Protein AF-A0A7S3FG26-F1 (afdb_monomer_lite)

InterPro domains:
  IPR001752 Kinesin motor domain [PS50067] (169-275)
  IPR001752 Kinesin motor domain [SM00129] (167-275)
  IPR027417 P-loop containing nucleoside triphosphate hydrolase [SSF52540] (127-273)
  IPR027640 Kinesin-like protein [PTHR47972] (28-274)
  IPR031852 Spindle pole body-associated protein Vik1/Cik1, microtubule binding domain [PF16796] (150-269)
  IPR036961 Kinesin motor domain superfamily [G3DSA:3.40.850.10] (111-275)

Radius of gyration: 84.2 Å; chains: 1; bounding box: 138×33×234 Å

Structure (mmCIF, N/CA/C/O backbone):
data_AF-A0A7S3FG26-F1
#
_entry.id   AF-A0A7S3FG26-F1
#
loop_
_atom_site.group_PDB
_atom_site.id
_atom_site.type_symbol
_atom_site.label_atom_id
_atom_site.label_alt_id
_atom_site.label_comp_id
_atom_site.label_asym_id
_atom_site.label_entity_id
_atom_site.label_seq_id
_atom_site.pdbx_PDB_ins_code
_atom_site.Cartn_x
_atom_site.Cartn_y
_atom_site.Cartn_z
_atom_site.occupancy
_atom_site.B_iso_or_equiv
_atom_site.auth_seq_id
_atom_site.auth_comp_id
_atom_site.auth_asym_id
_atom_site.auth_atom_id
_atom_site.pdbx_PDB_model_num
ATOM 1 N N . GLY A 1 1 ? -43.335 0.851 161.437 1.00 48.69 1 GLY A N 1
ATOM 2 C CA . GLY A 1 1 ? -44.039 0.620 162.716 1.00 48.69 1 GLY A CA 1
ATOM 3 C C . GLY A 1 1 ? -44.959 1.797 162.997 1.00 48.69 1 GLY A C 1
ATOM 4 O O . GLY A 1 1 ? -44.719 2.826 162.374 1.00 48.69 1 GLY A O 1
ATOM 5 N N . PRO A 1 2 ? -45.954 1.689 163.897 1.00 59.72 2 PRO A N 1
ATOM 6 C CA . PRO A 1 2 ? -45.954 0.752 165.027 1.00 59.72 2 PRO A CA 1
ATOM 7 C C . PRO A 1 2 ? -47.282 -0.000 165.301 1.00 59.72 2 PRO A C 1
ATOM 9 O O . PRO A 1 2 ? -48.316 0.324 164.731 1.00 59.72 2 PRO A O 1
ATOM 12 N N . SER A 1 3 ? -47.159 -0.993 166.203 1.00 40.22 3 SER A N 1
ATOM 13 C CA . SER A 1 3 ? -48.093 -1.455 167.265 1.00 40.22 3 SER A CA 1
ATOM 14 C C . SER A 1 3 ? -49.555 -1.758 166.897 1.00 40.22 3 SER A C 1
ATOM 16 O O . SER A 1 3 ? -50.254 -0.891 166.402 1.00 40.22 3 SER A O 1
ATOM 18 N N . GLY A 1 4 ? -50.125 -2.938 167.158 1.00 39.59 4 GLY A N 1
ATOM 19 C CA . GLY A 1 4 ? -49.988 -3.790 168.349 1.00 39.59 4 GLY A CA 1
ATOM 20 C C . GLY A 1 4 ? -51.202 -3.579 169.267 1.00 39.59 4 GLY A C 1
ATOM 21 O O . GLY A 1 4 ? -51.490 -2.434 169.598 1.00 39.59 4 GLY A O 1
ATOM 22 N N . GLY A 1 5 ? -51.899 -4.647 169.678 1.00 38.62 5 GLY A N 1
ATOM 23 C CA . GLY A 1 5 ? -52.912 -4.554 170.740 1.00 38.62 5 GLY A CA 1
ATOM 24 C C . GLY A 1 5 ? -54.011 -5.620 170.719 1.00 38.62 5 GLY A C 1
ATOM 25 O O . GLY A 1 5 ? -54.865 -5.621 169.843 1.00 38.62 5 GLY A O 1
ATOM 26 N N . GLU A 1 6 ? -53.949 -6.494 171.719 1.00 40.28 6 GLU A N 1
ATOM 27 C CA . GLU A 1 6 ? -54.855 -7.568 172.143 1.00 40.28 6 GLU A CA 1
ATOM 28 C C . GLU A 1 6 ? -56.302 -7.130 172.462 1.00 40.28 6 GLU A C 1
ATOM 30 O O . GLU A 1 6 ? -56.571 -5.953 172.687 1.00 40.28 6 GLU A O 1
ATOM 35 N N . GLY A 1 7 ? -57.220 -8.097 172.619 1.00 36.88 7 GLY A N 1
ATOM 36 C CA . GLY A 1 7 ? -58.457 -7.858 173.377 1.00 36.88 7 GLY A CA 1
ATOM 37 C C . GLY A 1 7 ? -59.544 -8.924 173.234 1.00 36.88 7 GLY A C 1
ATOM 38 O O . GLY A 1 7 ? -60.138 -9.075 172.176 1.00 36.88 7 GLY A O 1
ATOM 39 N N . GLN A 1 8 ? -59.801 -9.645 174.325 1.00 37.28 8 GLN A N 1
ATOM 40 C CA . GLN A 1 8 ? -60.775 -10.726 174.510 1.00 37.28 8 GLN A CA 1
ATOM 41 C C . GLN A 1 8 ? -62.235 -10.259 174.651 1.00 37.28 8 GLN A C 1
ATOM 43 O O . GLN A 1 8 ? -62.496 -9.215 175.233 1.00 37.28 8 GLN A O 1
ATOM 48 N N . GLY A 1 9 ? -63.156 -11.174 174.318 1.00 31.62 9 GLY A N 1
ATOM 49 C CA . GLY A 1 9 ? -64.218 -11.609 175.235 1.00 31.62 9 GLY A CA 1
ATOM 50 C C . GLY A 1 9 ? -65.544 -10.838 175.250 1.00 31.62 9 GLY A C 1
ATOM 51 O O . GLY A 1 9 ? -65.585 -9.617 175.291 1.00 31.62 9 GLY A O 1
ATOM 52 N N . GLY A 1 10 ? -66.637 -11.601 175.360 1.00 30.98 10 GLY A N 1
ATOM 53 C CA . GLY A 1 10 ? -67.900 -11.129 175.938 1.00 30.98 10 GLY A CA 1
ATOM 54 C C . GLY A 1 10 ? -69.114 -11.344 175.046 1.00 30.98 10 GLY A C 1
ATOM 55 O O . GLY A 1 10 ? -69.247 -10.710 174.009 1.00 30.98 10 GLY A O 1
ATOM 56 N N . GLY A 1 11 ? -69.993 -12.255 175.465 1.00 34.56 11 GLY A N 1
ATOM 57 C CA . GLY A 1 11 ? -71.228 -12.601 174.774 1.00 34.56 11 GLY A CA 1
ATOM 58 C C . GLY A 1 11 ? -72.366 -11.601 174.986 1.00 34.56 11 GLY A C 1
ATOM 59 O O . GLY A 1 11 ? -72.265 -10.647 175.750 1.00 34.56 11 GLY A O 1
ATOM 60 N N . GLY A 1 12 ? -73.484 -11.881 174.330 1.00 33.09 12 GLY A N 1
ATOM 61 C CA . GLY A 1 12 ? -74.728 -11.140 174.481 1.00 33.09 12 GLY A CA 1
ATOM 62 C C . GLY A 1 12 ? -75.688 -11.562 173.385 1.00 33.09 12 GLY A C 1
ATOM 63 O O . GLY A 1 12 ? -75.528 -11.156 172.240 1.00 33.09 12 GLY A O 1
ATOM 64 N N . GLY A 1 13 ? -76.626 -12.446 173.720 1.00 38.44 13 GLY A N 1
ATOM 65 C CA . GLY A 1 13 ? -77.666 -12.885 172.800 1.00 38.44 13 GLY A CA 1
ATOM 66 C C . GLY A 1 13 ? -78.541 -11.719 172.345 1.00 38.44 13 GLY A C 1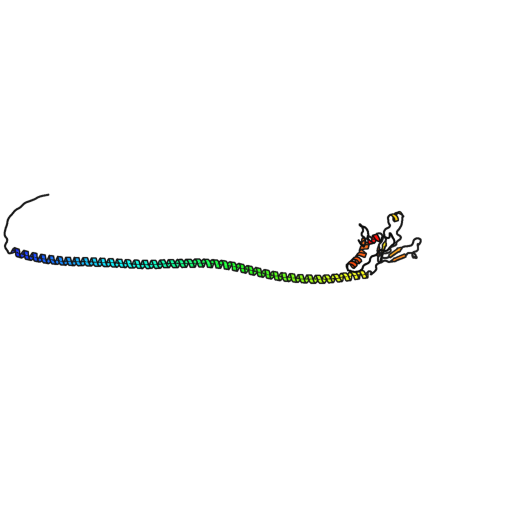
ATOM 67 O O . GLY A 1 13 ? -78.964 -10.903 173.159 1.00 38.44 13 GLY A O 1
ATOM 68 N N . ALA A 1 14 ? -78.835 -11.692 171.049 1.00 40.19 14 ALA A N 1
ATOM 69 C CA . ALA A 1 14 ? -79.923 -10.927 170.465 1.00 40.19 14 ALA A CA 1
ATOM 70 C C . ALA A 1 14 ? -80.875 -11.902 169.763 1.00 40.19 14 ALA A C 1
ATOM 72 O O . ALA A 1 14 ? -80.477 -12.932 169.213 1.00 40.19 14 ALA A O 1
ATOM 73 N N . SER A 1 15 ? -82.153 -11.600 169.924 1.00 44.34 15 SER A N 1
ATOM 74 C CA . SER A 1 15 ? -83.324 -12.438 169.733 1.00 44.34 15 SER A CA 1
ATOM 75 C C . SER A 1 15 ? -83.622 -12.807 168.277 1.00 44.34 15 SER A C 1
ATOM 77 O O . SER A 1 15 ? -83.236 -12.134 167.327 1.00 44.34 15 SER A O 1
ATOM 79 N N . SER A 1 16 ? -84.399 -13.882 168.145 1.00 49.47 16 SER A N 1
ATOM 80 C CA . SER A 1 16 ? -84.875 -14.601 166.953 1.00 49.47 16 SER A CA 1
ATOM 81 C C . SER A 1 16 ? -85.550 -13.789 165.818 1.00 49.47 16 SER A C 1
ATOM 83 O O . SER A 1 16 ? -86.048 -14.408 164.882 1.00 49.47 16 SER A O 1
ATOM 85 N N . GLU A 1 17 ? -85.564 -12.454 165.843 1.00 53.22 17 GLU A N 1
ATOM 86 C CA . GLU A 1 17 ? -86.229 -11.609 164.828 1.00 53.22 17 GLU A CA 1
ATOM 87 C C . GLU A 1 17 ? -85.254 -10.863 163.889 1.00 53.22 17 GLU A C 1
ATOM 89 O O . GLU A 1 17 ? -85.630 -10.518 162.770 1.00 53.22 17 GLU A O 1
ATOM 94 N N . GLU A 1 18 ? -83.971 -10.703 164.241 1.00 51.72 18 GLU A N 1
ATOM 95 C CA . GLU A 1 18 ? -82.982 -10.028 163.369 1.00 51.72 18 GLU A CA 1
ATOM 96 C C . GLU A 1 18 ? -82.343 -10.968 162.319 1.00 51.72 18 GLU A C 1
ATOM 98 O O . GLU A 1 18 ? -81.853 -10.528 161.275 1.00 51.72 18 GLU A O 1
ATOM 103 N N . LEU A 1 19 ? -82.423 -12.289 162.524 1.00 53.22 19 LEU A N 1
ATOM 104 C CA . LEU A 1 19 ? -81.898 -13.304 161.594 1.00 53.22 19 LEU A CA 1
ATOM 105 C C . LEU A 1 19 ? -82.785 -13.525 160.351 1.00 53.22 19 LEU A C 1
ATOM 107 O O . LEU A 1 19 ? -82.319 -14.089 159.354 1.00 53.22 19 LEU A O 1
ATOM 111 N N . GLU A 1 20 ? -84.041 -13.068 160.367 1.00 55.34 20 GLU A N 1
ATOM 112 C CA . GLU A 1 20 ? -84.956 -13.192 159.223 1.00 55.34 20 GLU A CA 1
ATOM 113 C C . GLU A 1 20 ? -84.803 -12.029 158.219 1.00 55.34 20 GLU A C 1
ATOM 115 O O . GLU A 1 20 ? -84.887 -12.239 157.004 1.00 55.34 20 GLU A O 1
ATOM 120 N N . GLY A 1 21 ? -84.453 -10.827 158.698 1.00 56.09 21 GLY A N 1
ATOM 121 C CA . GLY A 1 21 ? -84.146 -9.659 157.859 1.00 56.09 21 GLY A CA 1
ATOM 122 C C . GLY A 1 21 ? -82.872 -9.835 157.026 1.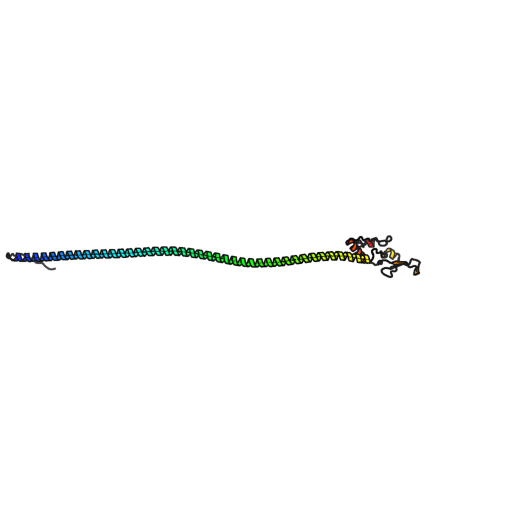00 56.09 21 GLY A C 1
ATOM 123 O O . GLY A 1 21 ? -82.893 -9.651 155.805 1.00 56.09 21 GLY A O 1
ATOM 124 N N . ALA A 1 22 ? -81.793 -10.323 157.649 1.00 57.38 22 ALA A N 1
ATOM 125 C CA . ALA A 1 22 ? -80.514 -10.576 156.975 1.00 57.38 22 ALA A CA 1
ATOM 126 C C . ALA A 1 22 ? -80.615 -11.656 155.875 1.00 57.38 22 ALA A C 1
ATOM 128 O O . ALA A 1 22 ? -79.948 -11.575 154.840 1.00 57.38 22 ALA A O 1
ATOM 129 N N . ARG A 1 23 ? -81.505 -12.649 156.037 1.00 60.12 23 ARG A N 1
ATOM 130 C CA . ARG A 1 23 ? -81.772 -13.662 154.998 1.00 60.12 23 ARG A CA 1
ATOM 131 C C . ARG A 1 23 ? -82.484 -13.086 153.772 1.00 60.12 23 ARG A C 1
ATOM 133 O O . ARG A 1 23 ? -82.259 -13.571 152.662 1.00 60.12 23 ARG A O 1
ATOM 140 N N . LYS A 1 24 ? -83.327 -12.062 153.941 1.00 60.53 24 LYS A N 1
ATOM 141 C CA . LYS A 1 24 ? -84.052 -11.414 152.835 1.00 60.53 24 LYS A CA 1
ATOM 142 C C . LYS A 1 24 ? -83.143 -10.496 152.012 1.00 60.53 24 LYS A C 1
ATOM 144 O O . LYS A 1 24 ? -83.225 -10.528 150.784 1.00 60.53 24 LYS A O 1
ATOM 149 N N . GLU A 1 25 ? -82.239 -9.758 152.656 1.00 62.97 25 GLU A N 1
ATOM 150 C CA . GLU A 1 25 ? -81.236 -8.935 151.960 1.00 62.97 25 GLU A CA 1
ATOM 151 C C . GLU A 1 25 ? -80.195 -9.776 151.216 1.00 62.97 25 GLU A C 1
ATOM 153 O O . GLU A 1 25 ? -79.927 -9.512 150.041 1.00 62.97 25 GLU A O 1
ATOM 158 N N . ALA A 1 26 ? -79.693 -10.858 151.823 1.00 61.38 26 ALA A N 1
ATOM 159 C CA . ALA A 1 26 ? -78.765 -11.769 151.152 1.00 61.38 26 ALA A CA 1
ATOM 160 C C . ALA A 1 26 ? -79.374 -12.383 149.878 1.00 61.38 26 ALA A C 1
ATOM 162 O O . ALA A 1 26 ? -78.699 -12.502 148.856 1.00 61.38 26 ALA A O 1
ATOM 163 N N . ARG A 1 27 ? -80.675 -12.710 149.891 1.00 63.81 27 ARG A N 1
ATOM 164 C CA . ARG A 1 27 ? -81.375 -13.270 148.723 1.00 63.81 27 ARG A CA 1
ATOM 165 C C . ARG A 1 27 ? -81.560 -12.247 147.595 1.00 63.81 27 ARG A C 1
ATOM 167 O O . ARG A 1 27 ? -81.533 -12.628 146.426 1.00 63.81 27 ARG A O 1
ATOM 174 N N . LYS A 1 28 ? -81.717 -10.960 147.928 1.00 68.44 28 LYS A N 1
ATOM 175 C CA . LYS A 1 28 ? -81.835 -9.869 146.947 1.00 68.44 28 LYS A CA 1
ATOM 176 C C . LYS A 1 28 ? -80.483 -9.548 146.298 1.00 68.44 28 LYS A C 1
ATOM 178 O O . LYS A 1 28 ? -80.400 -9.512 145.074 1.00 68.44 28 LYS A O 1
ATOM 183 N N . ALA A 1 29 ? -79.417 -9.457 147.094 1.00 66.69 29 ALA A N 1
ATOM 184 C CA . ALA A 1 29 ? -78.052 -9.276 146.594 1.00 66.69 29 ALA A CA 1
ATOM 185 C C . ALA A 1 29 ? -77.590 -10.460 145.724 1.00 66.69 29 ALA A C 1
ATOM 187 O O . ALA A 1 29 ? -76.934 -10.273 144.701 1.00 66.69 29 ALA A O 1
ATOM 188 N N . GLN A 1 30 ? -77.986 -11.690 146.074 1.00 66.75 30 GLN A N 1
ATOM 189 C CA . GLN A 1 30 ? -77.667 -12.881 145.284 1.00 66.75 30 GLN A CA 1
ATOM 190 C C . GLN A 1 30 ? -78.407 -12.908 143.933 1.00 66.75 30 GLN A C 1
ATOM 192 O O . GLN A 1 30 ? -77.856 -13.389 142.942 1.00 66.75 30 GLN A O 1
ATOM 197 N N . ALA A 1 31 ? -79.625 -12.358 143.863 1.00 69.00 31 ALA A N 1
ATOM 198 C CA . ALA A 1 31 ? -80.367 -12.211 142.611 1.00 69.00 31 ALA A CA 1
ATOM 199 C C . ALA A 1 31 ? -79.774 -11.113 141.707 1.00 69.00 31 ALA A C 1
ATOM 201 O O . ALA A 1 31 ? -79.636 -11.324 140.502 1.00 69.00 31 ALA A O 1
ATOM 202 N N . GLU A 1 32 ? -79.364 -9.978 142.278 1.00 72.00 32 GLU A N 1
ATOM 203 C CA . GLU A 1 32 ? -78.707 -8.889 141.539 1.00 72.00 32 GLU A CA 1
ATOM 204 C C . GLU A 1 32 ? -77.316 -9.295 141.032 1.00 72.00 32 GLU A C 1
ATOM 206 O O . GLU A 1 32 ? -76.999 -9.065 139.867 1.00 72.00 32 GLU A O 1
ATOM 211 N N . ALA A 1 33 ? -76.525 -10.005 141.842 1.00 70.31 33 ALA A N 1
ATOM 212 C CA . ALA A 1 33 ? -75.237 -10.553 141.418 1.00 70.31 33 ALA A CA 1
ATOM 213 C C . ALA A 1 33 ? -75.387 -11.602 140.304 1.00 70.31 33 ALA A C 1
ATOM 215 O O . ALA A 1 33 ? -74.570 -11.650 139.386 1.00 70.31 33 ALA A O 1
ATOM 216 N N . LYS A 1 34 ? -76.445 -12.427 140.343 1.00 73.81 34 LYS A N 1
ATOM 217 C CA . LYS A 1 34 ? -76.734 -13.388 139.269 1.00 73.81 34 LYS A CA 1
ATOM 218 C C . LYS A 1 34 ? -77.102 -12.673 137.966 1.00 73.81 34 LYS A C 1
ATOM 220 O O . LYS A 1 34 ? -76.571 -13.030 136.919 1.00 73.81 34 LYS A O 1
ATOM 225 N N . LYS A 1 35 ? -77.931 -11.628 138.039 1.00 75.50 35 LYS A N 1
ATOM 226 C CA . LYS A 1 35 ? -78.323 -10.820 136.878 1.00 75.50 35 LYS A CA 1
ATOM 227 C C . LYS A 1 35 ? -77.134 -10.069 136.266 1.00 75.50 35 LYS A C 1
ATOM 229 O O . LYS A 1 35 ? -76.942 -10.124 135.058 1.00 75.50 35 LYS A O 1
ATOM 234 N N . ALA A 1 36 ? -76.287 -9.452 137.092 1.00 75.25 36 ALA A N 1
ATOM 235 C CA . ALA A 1 36 ? -75.066 -8.788 136.633 1.00 75.25 36 ALA A CA 1
ATOM 236 C C . ALA A 1 36 ? -74.072 -9.776 135.997 1.00 75.25 36 ALA A C 1
ATOM 238 O O . ALA A 1 36 ? -73.404 -9.447 135.019 1.00 75.25 36 ALA A O 1
ATOM 239 N N . ARG A 1 37 ? -73.994 -11.009 136.516 1.00 75.50 37 ARG A N 1
ATOM 240 C CA . ARG A 1 37 ? -73.150 -12.068 135.949 1.00 75.50 37 ARG A CA 1
ATOM 241 C C . ARG A 1 37 ? -73.672 -12.558 134.597 1.00 75.50 37 ARG A C 1
ATOM 243 O O . ARG A 1 37 ? -72.870 -12.751 133.691 1.00 75.50 37 ARG A O 1
ATOM 250 N N . GLU A 1 38 ? -74.987 -12.701 134.441 1.00 76.94 38 GLU A N 1
ATOM 251 C CA . GLU A 1 38 ? -75.625 -13.040 133.160 1.00 76.94 38 GLU A CA 1
ATOM 252 C C . GLU A 1 38 ? -75.474 -11.906 132.126 1.00 76.94 38 GLU A C 1
ATOM 254 O O . GLU A 1 38 ? -75.176 -12.170 130.961 1.00 76.94 38 GLU A O 1
ATOM 259 N N . GLU A 1 39 ? -75.592 -10.639 132.539 1.00 77.62 39 GLU A N 1
ATOM 260 C CA . GLU A 1 39 ? -75.356 -9.475 131.671 1.00 77.62 39 GLU A CA 1
ATOM 261 C C . GLU A 1 39 ? -73.881 -9.347 131.253 1.00 77.62 39 GLU A C 1
ATOM 263 O O . GLU A 1 39 ? -73.598 -9.100 130.078 1.00 77.62 39 GLU A O 1
ATOM 268 N N . ALA A 1 40 ? -72.936 -9.584 132.167 1.00 76.50 40 ALA A N 1
ATOM 269 C CA . ALA A 1 40 ? -71.506 -9.609 131.861 1.00 76.50 40 ALA A CA 1
ATOM 270 C C . ALA A 1 40 ? -71.133 -10.778 130.933 1.00 76.50 40 ALA A C 1
ATOM 272 O O . ALA A 1 40 ? -70.335 -10.605 130.013 1.00 76.50 40 ALA A O 1
ATOM 273 N N . GLU A 1 41 ? -71.741 -11.954 131.115 1.00 78.38 41 GLU A N 1
ATOM 274 C CA . GLU A 1 41 ? -71.549 -13.100 130.222 1.00 78.38 41 GLU A CA 1
ATOM 275 C C . GLU A 1 41 ? -72.120 -12.825 128.821 1.00 78.38 41 GLU A C 1
ATOM 277 O O . GLU A 1 41 ? -71.495 -13.158 127.809 1.00 78.38 41 GLU A O 1
ATOM 282 N N . LEU A 1 42 ? -73.276 -12.158 128.737 1.00 78.50 42 LEU A N 1
ATOM 283 C CA . LEU A 1 42 ? -73.869 -11.737 127.469 1.00 78.50 42 LEU A CA 1
ATOM 284 C C . LEU A 1 42 ? -73.015 -10.665 126.770 1.00 78.50 42 LEU A C 1
ATOM 286 O O . LEU A 1 42 ? -72.845 -10.719 125.550 1.00 78.50 42 LEU A O 1
ATOM 290 N N . ALA A 1 43 ? -72.457 -9.714 127.522 1.00 79.44 43 ALA A N 1
ATOM 291 C CA . ALA A 1 43 ? -71.553 -8.690 127.003 1.00 79.44 43 ALA A CA 1
ATOM 292 C C . ALA A 1 43 ? -70.228 -9.294 126.510 1.00 79.44 43 ALA A C 1
ATOM 294 O O . ALA A 1 43 ? -69.791 -8.970 125.408 1.00 79.44 43 ALA A O 1
ATOM 295 N N . ALA A 1 44 ? -69.644 -10.237 127.255 1.00 79.69 44 ALA A N 1
ATOM 296 C CA . ALA A 1 44 ? -68.443 -10.964 126.847 1.00 79.69 44 ALA A CA 1
ATOM 297 C C . ALA A 1 44 ? -68.683 -11.803 125.580 1.00 79.69 44 ALA A C 1
ATOM 299 O O . ALA A 1 44 ? -67.880 -11.763 124.650 1.00 79.69 44 ALA A O 1
ATOM 300 N N . LYS A 1 45 ? -69.830 -12.494 125.481 1.00 80.38 45 LYS A N 1
ATOM 301 C CA . LYS A 1 45 ? -70.235 -13.217 124.262 1.00 80.38 45 LYS A CA 1
ATOM 302 C C . LYS A 1 45 ? -70.429 -12.279 123.065 1.00 80.38 45 LYS A C 1
ATOM 304 O O . LYS A 1 45 ? -70.054 -12.637 121.950 1.00 80.38 45 LYS A O 1
ATOM 309 N N . LYS A 1 46 ? -70.988 -11.080 123.270 1.00 80.81 46 LYS A N 1
ATOM 310 C CA . LYS A 1 46 ? -71.129 -10.062 122.212 1.00 80.81 46 LYS A CA 1
ATOM 311 C C . LYS A 1 46 ? -69.779 -9.487 121.773 1.00 80.81 46 LYS A C 1
ATOM 313 O O . LYS A 1 46 ? -69.565 -9.364 120.573 1.00 80.81 46 LYS A O 1
ATOM 318 N N . ALA A 1 47 ? -68.876 -9.191 122.707 1.00 79.81 47 ALA A N 1
ATOM 319 C CA . ALA A 1 47 ? -67.532 -8.691 122.412 1.00 79.81 47 ALA A CA 1
ATOM 320 C C . ALA A 1 47 ? -66.690 -9.732 121.657 1.00 79.81 47 ALA A C 1
ATOM 322 O O . ALA A 1 47 ? -66.135 -9.418 120.610 1.00 79.81 47 ALA A O 1
ATOM 323 N N . ALA A 1 48 ? -66.699 -10.993 122.104 1.00 80.69 48 ALA A N 1
ATOM 324 C CA . ALA A 1 48 ? -66.014 -12.087 121.416 1.00 80.69 48 ALA A CA 1
ATOM 325 C C . ALA A 1 48 ? -66.568 -12.324 120.000 1.00 80.69 48 ALA A C 1
ATOM 327 O O . ALA A 1 48 ? -65.812 -12.573 119.064 1.00 80.69 48 ALA A O 1
ATOM 328 N N . ARG A 1 49 ? -67.891 -12.203 119.811 1.00 80.56 49 ARG A N 1
ATOM 329 C CA . ARG A 1 49 ? -68.520 -12.302 118.485 1.00 80.56 49 ARG A CA 1
ATOM 330 C C . ARG A 1 49 ? -68.163 -11.116 117.582 1.00 80.56 49 ARG A C 1
ATOM 332 O O . ARG A 1 49 ? -68.008 -11.313 116.383 1.00 80.56 49 ARG A O 1
ATOM 339 N N . ALA A 1 50 ? -68.024 -9.913 118.141 1.00 79.94 50 ALA A N 1
ATOM 340 C CA . ALA A 1 50 ? -67.602 -8.724 117.404 1.00 79.94 50 ALA A CA 1
ATOM 341 C C . ALA A 1 50 ? -66.119 -8.790 116.996 1.00 79.94 50 ALA A C 1
ATOM 343 O O . ALA A 1 50 ? -65.806 -8.484 115.852 1.00 79.94 50 ALA A O 1
ATOM 344 N N . GLU A 1 51 ? -65.223 -9.253 117.874 1.00 79.50 51 GLU A N 1
ATOM 345 C CA . GLU A 1 51 ? -63.813 -9.499 117.528 1.00 79.50 51 GLU A CA 1
ATOM 346 C C . GLU A 1 51 ? -63.656 -10.615 116.493 1.00 79.50 51 GLU A C 1
ATOM 348 O O . GLU A 1 51 ? -62.859 -10.479 115.568 1.00 79.50 51 GLU A O 1
ATOM 353 N N . ALA A 1 52 ? -64.424 -11.703 116.612 1.00 81.69 52 ALA A N 1
ATOM 354 C CA . ALA A 1 52 ? -64.425 -12.770 115.615 1.00 81.69 52 ALA A CA 1
ATOM 355 C C . ALA A 1 52 ? -64.892 -12.251 114.245 1.00 81.69 52 ALA A C 1
ATOM 357 O O . ALA A 1 52 ? -64.219 -12.493 113.249 1.00 81.69 52 ALA A O 1
ATOM 358 N N . ALA A 1 53 ? -65.976 -11.467 114.204 1.00 83.00 53 ALA A N 1
ATOM 359 C CA . ALA A 1 53 ? -66.468 -10.851 112.972 1.00 83.00 53 ALA A CA 1
ATOM 360 C C . ALA A 1 53 ? -65.487 -9.816 112.389 1.00 83.00 53 ALA A C 1
ATOM 362 O O . ALA A 1 53 ? -65.336 -9.732 111.173 1.00 83.00 53 ALA A O 1
ATOM 363 N N . ALA A 1 54 ? -64.792 -9.048 113.235 1.00 82.06 54 ALA A N 1
ATOM 364 C CA . ALA A 1 54 ? -63.769 -8.099 112.799 1.00 82.06 54 ALA A CA 1
ATOM 365 C C . ALA A 1 54 ? -62.544 -8.813 112.206 1.00 82.06 54 ALA A C 1
ATOM 367 O O . ALA A 1 54 ? -62.093 -8.437 111.128 1.00 82.06 54 ALA A O 1
ATOM 368 N N . ARG A 1 55 ? -62.059 -9.887 112.848 1.00 82.50 55 ARG A N 1
ATOM 369 C CA . ARG A 1 55 ? -60.961 -10.718 112.323 1.00 82.50 55 ARG A CA 1
ATOM 370 C C . ARG A 1 55 ? -61.340 -11.423 111.027 1.00 82.50 55 ARG A C 1
ATOM 372 O O . ARG A 1 55 ? -60.529 -11.478 110.114 1.00 82.50 55 ARG A O 1
ATOM 379 N N . GLU A 1 56 ? -62.565 -11.930 110.929 1.00 82.94 56 GLU A N 1
ATOM 380 C CA . GLU A 1 56 ? -63.074 -12.564 109.710 1.00 82.94 56 GLU A CA 1
ATOM 381 C C . GLU A 1 56 ? -63.200 -11.542 108.567 1.00 82.94 56 GLU A C 1
ATOM 383 O O . GLU A 1 56 ? -62.807 -11.824 107.437 1.00 82.94 56 GLU A O 1
ATOM 388 N N . SER A 1 57 ? -63.639 -10.314 108.871 1.00 81.25 57 SER A N 1
ATOM 389 C CA . SER A 1 57 ? -63.670 -9.204 107.913 1.00 81.25 57 SER A CA 1
ATOM 390 C C . SER A 1 57 ? -62.270 -8.750 107.488 1.00 81.25 57 SER A C 1
ATOM 392 O O . SER A 1 57 ? -62.059 -8.527 106.301 1.00 81.25 57 SER A O 1
ATOM 394 N N . GLU A 1 58 ? -61.309 -8.609 108.407 1.00 81.56 58 GLU A N 1
ATOM 395 C CA . GLU A 1 58 ? -59.911 -8.277 108.082 1.00 81.56 58 GLU A CA 1
ATOM 396 C C . GLU A 1 58 ? -59.235 -9.382 107.268 1.00 81.56 58 GLU A C 1
ATOM 398 O O . GLU A 1 58 ? -58.509 -9.110 106.314 1.00 81.56 58 GLU A O 1
ATOM 403 N N . GLN A 1 59 ? -59.496 -10.645 107.601 1.00 84.94 59 GLN A N 1
ATOM 404 C CA . GLN A 1 59 ? -58.975 -11.781 106.854 1.00 84.94 59 GLN A CA 1
ATOM 405 C C . GLN A 1 59 ? -59.589 -11.848 105.447 1.00 84.94 59 GLN A C 1
ATOM 407 O O . GLN A 1 59 ? -58.881 -12.141 104.482 1.00 84.94 59 GLN A O 1
ATOM 412 N N . ALA A 1 60 ? -60.876 -11.515 105.301 1.00 83.12 60 ALA A N 1
ATOM 413 C CA . ALA A 1 60 ? -61.547 -11.426 104.008 1.00 83.12 60 ALA A CA 1
ATOM 414 C C . ALA A 1 60 ? -61.058 -10.235 103.163 1.00 83.12 60 ALA A C 1
ATOM 416 O O . ALA A 1 60 ? -60.859 -10.386 101.957 1.00 83.12 60 ALA A O 1
ATOM 417 N N . THR A 1 61 ? -60.821 -9.059 103.759 1.00 83.00 61 THR A N 1
ATOM 418 C CA . THR A 1 61 ? -60.258 -7.909 103.030 1.00 83.00 61 THR A CA 1
ATOM 419 C C . THR A 1 61 ? -58.800 -8.145 102.646 1.00 83.00 61 THR A C 1
ATOM 421 O O . THR A 1 61 ? -58.418 -7.816 101.524 1.00 83.00 61 THR A O 1
ATOM 424 N N . ALA A 1 62 ? -58.002 -8.777 103.510 1.00 84.19 62 ALA A N 1
ATOM 425 C CA . ALA A 1 62 ? -56.627 -9.162 103.207 1.00 84.19 62 ALA A CA 1
ATOM 426 C C . ALA A 1 62 ? -56.551 -10.226 102.099 1.00 84.19 62 ALA A C 1
ATOM 428 O O . ALA A 1 62 ? -55.717 -10.098 101.203 1.00 84.19 62 ALA A O 1
ATOM 429 N N . SER A 1 63 ? -57.434 -11.237 102.103 1.00 85.44 63 SER A N 1
ATOM 430 C CA . SER A 1 63 ? -57.459 -12.248 101.034 1.00 85.44 63 SER A CA 1
ATOM 431 C C . SER A 1 63 ? -57.920 -11.655 99.702 1.00 85.44 63 SER A C 1
ATOM 433 O O . SER A 1 63 ? -57.328 -11.949 98.666 1.00 85.44 63 SER A O 1
ATOM 435 N N . ARG A 1 64 ? -58.904 -10.746 99.724 1.00 86.19 64 ARG A N 1
ATOM 436 C CA . ARG A 1 64 ? -59.366 -10.031 98.530 1.00 86.19 64 ARG A CA 1
ATOM 437 C C . ARG A 1 64 ? -58.291 -9.102 97.965 1.00 86.19 64 ARG A C 1
ATOM 439 O O . ARG A 1 64 ? -58.063 -9.115 96.760 1.00 86.19 64 ARG A O 1
ATOM 446 N N . ALA A 1 65 ? -57.589 -8.356 98.818 1.00 84.31 65 ALA A N 1
ATOM 447 C CA . ALA A 1 65 ? -56.464 -7.518 98.407 1.00 84.31 65 ALA A CA 1
ATOM 448 C C . ALA A 1 65 ? -55.281 -8.352 97.878 1.00 84.31 65 ALA A C 1
ATOM 450 O O . ALA A 1 65 ? -54.615 -7.936 96.932 1.00 84.31 65 ALA A O 1
ATOM 451 N N . GLY A 1 66 ? -55.032 -9.535 98.455 1.00 86.81 66 GLY A N 1
ATOM 452 C CA . GLY A 1 66 ? -54.072 -10.513 97.936 1.00 86.81 66 GLY A CA 1
ATOM 453 C C . GLY A 1 66 ? -54.458 -11.002 96.539 1.00 86.81 66 GLY A C 1
ATOM 454 O O . GLY A 1 66 ? -53.670 -10.874 95.608 1.00 86.81 66 GLY A O 1
ATOM 455 N N . ALA A 1 67 ? -55.709 -11.434 96.362 1.00 87.31 67 ALA A N 1
ATOM 456 C CA . ALA A 1 67 ? -56.230 -11.896 95.077 1.00 87.31 67 ALA A CA 1
ATOM 457 C C . ALA A 1 67 ? -56.216 -10.801 93.993 1.00 87.31 67 ALA A C 1
ATOM 459 O O . ALA A 1 67 ? -55.878 -11.077 92.844 1.00 87.31 67 ALA A O 1
ATOM 460 N N . GLU A 1 68 ? -56.542 -9.550 94.335 1.00 87.31 68 GLU A N 1
ATOM 461 C CA . GLU A 1 68 ? -56.474 -8.413 93.404 1.00 87.31 68 GLU A CA 1
ATOM 462 C C . GLU A 1 68 ? -55.027 -8.069 93.004 1.00 87.31 68 GLU A C 1
ATOM 464 O O . GLU A 1 68 ? -54.771 -7.735 91.840 1.00 87.31 68 GLU A O 1
ATOM 469 N N . ARG A 1 69 ? -54.064 -8.194 93.930 1.00 85.88 69 ARG A N 1
ATOM 470 C CA . ARG A 1 69 ? -52.629 -8.043 93.636 1.00 85.88 69 ARG A CA 1
ATOM 471 C C . ARG A 1 69 ? -52.115 -9.166 92.744 1.00 85.88 69 ARG A C 1
ATOM 473 O O . ARG A 1 69 ? -51.449 -8.869 91.757 1.00 85.88 69 ARG A O 1
ATOM 480 N N . ASP A 1 70 ? -52.468 -10.413 93.035 1.00 88.25 70 ASP A N 1
ATOM 481 C CA . ASP A 1 70 ? -52.065 -11.575 92.237 1.00 88.25 70 ASP A CA 1
ATOM 482 C C . ASP A 1 70 ? -52.663 -11.518 90.825 1.00 88.25 70 ASP A C 1
ATOM 484 O O . ASP A 1 70 ? -51.959 -11.746 89.839 1.00 88.25 70 ASP A O 1
ATOM 488 N N . ALA A 1 71 ? -53.932 -11.116 90.699 1.00 89.81 71 ALA A N 1
ATOM 489 C CA . ALA A 1 71 ? -54.584 -10.907 89.407 1.00 89.81 71 ALA A CA 1
ATOM 490 C C . ALA A 1 71 ? -53.940 -9.762 88.606 1.00 89.81 71 ALA A C 1
ATOM 492 O O . ALA A 1 71 ? -53.782 -9.865 87.387 1.00 89.81 71 ALA A O 1
ATOM 493 N N . SER A 1 72 ? -53.547 -8.672 89.271 1.00 88.81 72 SER A N 1
ATOM 494 C CA . SER A 1 72 ? -52.849 -7.553 88.624 1.00 88.81 72 SER A CA 1
ATOM 495 C C . SER A 1 72 ? -51.426 -7.935 88.208 1.00 88.81 72 SER A C 1
ATOM 497 O O . SER A 1 72 ? -51.007 -7.601 87.103 1.00 88.81 72 SER A O 1
ATOM 499 N N . ALA A 1 73 ? -50.710 -8.692 89.044 1.00 91.31 73 ALA A N 1
ATOM 500 C CA . ALA A 1 73 ? -49.383 -9.217 88.739 1.00 91.31 73 ALA A CA 1
ATOM 501 C C . ALA A 1 73 ? -49.413 -10.214 87.569 1.00 91.31 73 ALA A C 1
ATOM 503 O O . ALA A 1 73 ? -48.528 -10.182 86.717 1.00 91.31 73 ALA A O 1
ATOM 504 N N . ALA A 1 74 ? -50.445 -11.060 87.479 1.00 91.31 74 ALA A N 1
ATOM 505 C CA . ALA A 1 74 ? -50.639 -11.966 86.347 1.00 91.31 74 ALA A CA 1
ATOM 506 C C . ALA A 1 74 ? -50.863 -11.202 85.031 1.00 91.31 74 ALA A C 1
ATOM 508 O O . ALA A 1 74 ? -50.220 -11.511 84.031 1.00 91.31 74 ALA A O 1
ATOM 509 N N . LYS A 1 75 ? -51.702 -10.154 85.045 1.00 93.00 75 LYS A N 1
ATOM 510 C CA . LYS A 1 75 ? -51.906 -9.278 83.878 1.00 93.00 75 LYS A CA 1
ATOM 511 C C . LYS A 1 75 ? -50.637 -8.528 83.476 1.00 93.00 75 LYS A C 1
ATOM 513 O O . LYS A 1 75 ? -50.418 -8.324 82.288 1.00 93.00 75 LYS A O 1
ATOM 518 N N . LEU A 1 76 ? -49.818 -8.099 84.441 1.00 91.31 76 LEU A N 1
ATOM 519 C CA . LEU A 1 76 ? -48.536 -7.451 84.150 1.00 91.31 76 LEU A CA 1
ATOM 520 C C . LEU A 1 76 ? -47.590 -8.419 83.435 1.00 91.31 76 LEU A C 1
ATOM 522 O O . LEU A 1 76 ? -47.113 -8.093 82.358 1.00 91.31 76 LEU A O 1
ATOM 526 N N . ARG A 1 77 ? -47.438 -9.644 83.957 1.00 91.88 77 ARG A N 1
ATOM 527 C CA . ARG A 1 77 ? -46.615 -10.692 83.329 1.00 91.88 77 ARG A CA 1
ATOM 528 C C . ARG A 1 77 ? -47.064 -11.029 81.908 1.00 91.88 77 ARG A C 1
ATOM 530 O O . ARG A 1 77 ? -46.226 -11.223 81.039 1.00 91.88 77 ARG A O 1
ATOM 537 N N . GLU A 1 78 ? -48.374 -11.091 81.664 1.00 93.44 78 GLU A N 1
ATOM 538 C CA . GLU A 1 78 ? -48.915 -11.322 80.319 1.00 93.44 78 GLU A CA 1
ATOM 539 C C . GLU A 1 78 ? -48.561 -10.176 79.358 1.00 93.44 78 GLU A C 1
ATOM 541 O O . GLU A 1 78 ? -48.192 -10.416 78.209 1.00 93.44 78 GLU A O 1
ATOM 546 N N . ARG A 1 79 ? -48.640 -8.922 79.823 1.00 94.12 79 ARG A N 1
ATOM 547 C CA . ARG A 1 79 ? -48.244 -7.755 79.022 1.00 94.12 79 ARG A CA 1
ATOM 548 C C . ARG A 1 79 ? -46.740 -7.719 78.775 1.00 94.12 79 ARG A C 1
ATOM 550 O O . ARG A 1 79 ? -46.359 -7.442 77.645 1.00 94.12 79 ARG A O 1
ATOM 557 N N . ASP A 1 80 ? -45.924 -8.026 79.779 1.00 93.12 80 ASP A N 1
ATOM 558 C CA . ASP A 1 80 ? -44.464 -8.067 79.660 1.00 93.12 80 ASP A CA 1
ATOM 559 C C . ASP A 1 80 ? -44.033 -9.132 78.640 1.00 93.12 80 ASP A C 1
ATOM 561 O O . ASP A 1 80 ? -43.304 -8.819 77.703 1.00 93.12 80 ASP A O 1
ATOM 565 N N . ALA A 1 81 ? -44.600 -10.343 78.714 1.00 93.88 81 ALA A N 1
ATOM 566 C CA . ALA A 1 81 ? -44.354 -11.397 77.724 1.00 93.88 81 ALA A CA 1
ATOM 567 C C . ALA A 1 81 ? -44.769 -10.978 76.301 1.00 93.88 81 ALA A C 1
ATOM 569 O O . ALA A 1 81 ? -44.113 -11.314 75.315 1.00 93.88 81 ALA A O 1
ATOM 570 N N . LYS A 1 82 ? -45.860 -10.212 76.174 1.00 95.56 82 LYS A N 1
ATOM 571 C CA . LYS A 1 82 ? -46.319 -9.700 74.879 1.00 95.56 82 LYS A CA 1
ATOM 572 C C . LYS A 1 82 ? -45.424 -8.585 74.336 1.00 95.56 82 LYS A C 1
ATOM 574 O O . LYS A 1 82 ? -45.231 -8.511 73.126 1.00 95.56 82 LYS A O 1
ATOM 579 N N . ILE A 1 83 ? -44.880 -7.737 75.208 1.00 95.19 83 ILE A N 1
ATOM 580 C CA . ILE A 1 83 ? -43.889 -6.715 74.846 1.00 95.19 83 ILE A CA 1
ATOM 581 C C . ILE A 1 83 ? -42.607 -7.386 74.355 1.00 95.19 83 ILE A C 1
ATOM 583 O O . ILE A 1 83 ? -42.090 -6.978 73.323 1.00 95.19 83 ILE A O 1
ATOM 587 N N . GLU A 1 84 ? -42.133 -8.429 75.039 1.00 94.38 84 GLU A N 1
ATOM 588 C CA . GLU A 1 84 ? -40.947 -9.187 74.621 1.00 94.38 84 GLU A CA 1
ATOM 589 C C . GLU A 1 84 ? -41.139 -9.839 73.243 1.00 94.38 84 GLU A C 1
ATOM 591 O O . GLU A 1 84 ? -40.267 -9.713 72.385 1.00 94.38 84 GLU A O 1
ATOM 596 N N . SER A 1 85 ? -42.302 -10.452 72.988 1.00 95.81 85 SER A N 1
ATOM 597 C CA . SER A 1 85 ? -42.639 -11.016 71.669 1.00 95.81 85 SER A CA 1
ATOM 598 C C . SER A 1 85 ? -42.642 -9.949 70.572 1.00 95.81 85 SER A C 1
ATOM 600 O O . SER A 1 85 ? -41.993 -10.115 69.544 1.00 95.81 85 SER A O 1
ATOM 602 N N . LEU A 1 86 ? -43.338 -8.829 70.796 1.00 95.69 86 LEU A N 1
ATOM 603 C CA . LEU A 1 86 ? -43.417 -7.741 69.817 1.00 95.69 86 LEU A CA 1
ATOM 604 C C . LEU A 1 86 ? -42.062 -7.061 69.591 1.00 95.69 86 LEU A C 1
ATOM 606 O O . LEU A 1 86 ? -41.785 -6.612 68.484 1.00 95.69 86 LEU A O 1
ATOM 610 N N . ALA A 1 87 ? -41.216 -6.976 70.619 1.00 95.44 87 ALA A N 1
ATOM 611 C CA . ALA A 1 87 ? -39.865 -6.445 70.487 1.00 95.44 87 ALA A CA 1
ATOM 612 C C . ALA A 1 87 ? -38.984 -7.355 69.618 1.00 95.44 87 ALA A C 1
ATOM 614 O O . ALA A 1 87 ? -38.227 -6.846 68.793 1.00 95.44 87 ALA A O 1
ATOM 615 N N . ALA A 1 88 ? -39.110 -8.679 69.761 1.00 95.62 88 ALA A N 1
ATOM 616 C CA . ALA A 1 88 ? -38.406 -9.638 68.913 1.00 95.62 88 ALA A CA 1
ATOM 617 C C . ALA A 1 88 ? -38.877 -9.563 67.450 1.00 95.62 88 ALA A C 1
ATOM 619 O O . ALA A 1 88 ? -38.046 -9.465 66.551 1.00 95.62 88 ALA A O 1
ATOM 620 N N . GLU A 1 89 ? -40.194 -9.518 67.218 1.00 96.06 89 GLU A N 1
ATOM 621 C CA . GLU A 1 89 ? -40.773 -9.348 65.875 1.00 96.06 89 GLU A CA 1
ATOM 622 C C . GLU A 1 89 ? -40.335 -8.026 65.224 1.00 96.06 89 GLU A C 1
ATOM 624 O O . GLU A 1 89 ? -40.013 -7.984 64.036 1.00 96.06 89 GLU A O 1
ATOM 629 N N . LEU A 1 90 ? -40.284 -6.936 65.999 1.00 95.94 90 LEU A N 1
ATOM 630 C CA . LEU A 1 90 ? -39.813 -5.642 65.510 1.00 95.94 90 LEU A CA 1
ATOM 631 C C . LEU A 1 90 ? -38.328 -5.686 65.136 1.00 95.94 90 LEU A C 1
ATOM 633 O O . LEU A 1 90 ? -37.949 -5.100 64.125 1.00 95.94 90 LEU A O 1
ATOM 637 N N . GLN A 1 91 ? -37.496 -6.371 65.924 1.00 95.31 91 GLN A N 1
ATOM 638 C CA . GLN A 1 91 ? -36.075 -6.514 65.618 1.00 95.31 91 GLN A CA 1
ATOM 639 C C . GLN A 1 91 ? -35.858 -7.314 64.328 1.00 95.31 91 GLN A C 1
ATOM 641 O O . GLN A 1 91 ? -35.083 -6.891 63.478 1.00 95.31 91 GLN A O 1
ATOM 646 N N . GLU A 1 92 ? -36.592 -8.411 64.139 1.00 96.38 92 GLU A N 1
ATOM 647 C CA . GLU A 1 92 ? -36.528 -9.210 62.911 1.00 96.38 92 GLU A CA 1
ATOM 648 C C . GLU A 1 92 ? -36.980 -8.404 61.681 1.00 96.38 92 GLU A C 1
ATOM 650 O O . GLU A 1 92 ? -36.340 -8.443 60.628 1.00 96.38 92 GLU A O 1
ATOM 655 N N . ALA A 1 93 ? -38.043 -7.605 61.820 1.00 95.62 93 ALA A N 1
ATOM 656 C CA . ALA A 1 93 ? -38.492 -6.710 60.759 1.00 95.62 93 ALA A CA 1
ATOM 657 C C . ALA A 1 93 ? -37.450 -5.626 60.429 1.00 95.62 93 ALA A C 1
ATOM 659 O O . ALA A 1 93 ? -37.245 -5.322 59.255 1.00 95.62 93 ALA A O 1
ATOM 660 N N . LEU A 1 94 ? -36.773 -5.061 61.435 1.00 96.12 94 LEU A N 1
ATOM 661 C CA . LEU A 1 94 ? -35.698 -4.083 61.233 1.00 96.12 94 LEU A CA 1
ATOM 662 C C . LEU A 1 94 ? -34.498 -4.699 60.508 1.00 96.12 94 LEU A C 1
ATOM 664 O O . LEU A 1 94 ? -33.982 -4.092 59.569 1.00 96.12 94 LEU A O 1
ATOM 668 N N . ASP A 1 95 ? -34.094 -5.909 60.891 1.00 95.94 95 ASP A N 1
ATOM 669 C CA . ASP A 1 95 ? -32.999 -6.627 60.237 1.00 95.94 95 ASP A CA 1
ATOM 670 C C . ASP A 1 95 ? -33.347 -6.941 58.768 1.00 95.94 95 ASP A C 1
ATOM 672 O O . ASP A 1 95 ? -32.517 -6.763 57.873 1.00 95.94 95 ASP A O 1
ATOM 676 N N . SER A 1 96 ? -34.599 -7.332 58.494 1.00 96.81 96 SER A N 1
ATOM 677 C CA . SER A 1 96 ? -35.093 -7.564 57.131 1.00 96.81 96 SER A CA 1
ATOM 678 C C . SER A 1 96 ? -35.120 -6.285 56.287 1.00 96.81 96 SER A C 1
ATOM 680 O O . SER A 1 96 ? -34.723 -6.316 55.121 1.00 96.81 96 SER A O 1
ATOM 682 N N . VAL A 1 97 ? -35.535 -5.150 56.862 1.00 97.00 97 VAL A N 1
ATOM 683 C CA . VAL A 1 97 ? -35.491 -3.848 56.175 1.00 97.00 97 VAL A CA 1
ATOM 684 C C . VAL A 1 97 ? -34.051 -3.469 55.835 1.00 97.00 97 VAL A C 1
ATOM 686 O O . VAL A 1 97 ? -33.790 -3.090 54.697 1.00 97.00 97 VAL A O 1
ATOM 689 N N . GLY A 1 98 ? -33.107 -3.652 56.763 1.00 96.12 98 GLY A N 1
ATOM 690 C CA . GLY A 1 98 ? -31.691 -3.374 56.509 1.00 96.12 98 GLY A CA 1
ATOM 691 C C . GLY A 1 98 ? -31.101 -4.214 55.368 1.00 96.12 98 GLY A C 1
ATOM 692 O O . GLY A 1 98 ? -30.319 -3.704 54.566 1.00 96.12 98 GLY A O 1
ATOM 693 N N . GLN A 1 99 ? -31.506 -5.484 55.243 1.00 96.19 99 GLN A N 1
ATOM 694 C CA . GLN A 1 99 ? -31.115 -6.327 54.105 1.00 96.19 99 GLN A CA 1
ATOM 695 C C . GLN A 1 99 ? -31.690 -5.812 52.782 1.00 96.19 99 GLN A C 1
ATOM 697 O O . GLN A 1 99 ? -30.949 -5.657 51.814 1.00 96.19 99 GLN A O 1
ATOM 702 N N . LEU A 1 100 ? -32.989 -5.497 52.749 1.00 96.00 100 LEU A N 1
ATOM 703 C CA . LEU A 1 100 ? -33.648 -4.988 51.543 1.00 96.00 100 LEU A CA 1
ATOM 704 C C . LEU A 1 100 ? -33.077 -3.640 51.088 1.00 96.00 100 LEU A C 1
ATOM 706 O O . LEU A 1 100 ? -32.960 -3.402 49.888 1.00 96.00 100 LEU A O 1
ATOM 710 N N . GLU A 1 101 ? -32.707 -2.764 52.023 1.00 95.75 101 GLU A N 1
ATOM 711 C CA . GLU A 1 101 ? -32.029 -1.501 51.714 1.00 95.75 101 GLU A CA 1
ATOM 712 C C . GLU A 1 101 ? -30.647 -1.738 51.086 1.00 95.75 101 GLU A C 1
ATOM 714 O O . GLU A 1 101 ? -30.297 -1.069 50.110 1.00 95.75 101 GLU A O 1
ATOM 719 N N . GLY A 1 102 ? -29.890 -2.720 51.588 1.00 96.44 102 GLY A N 1
ATOM 720 C CA . GLY A 1 102 ? -28.609 -3.131 51.009 1.00 96.44 102 GLY A CA 1
ATOM 721 C C . GLY A 1 102 ? -28.747 -3.698 49.593 1.00 96.44 102 GLY A C 1
ATOM 722 O O . GLY A 1 102 ? -28.033 -3.273 48.682 1.00 96.44 102 GLY A O 1
ATOM 723 N N . ASP A 1 103 ? -29.705 -4.601 49.386 1.00 96.00 103 ASP A N 1
ATOM 724 C CA . ASP A 1 103 ? -29.983 -5.199 48.075 1.00 96.00 103 ASP A CA 1
ATOM 725 C C . ASP A 1 103 ? -30.468 -4.151 47.062 1.00 96.00 103 ASP A C 1
ATOM 727 O O . ASP A 1 103 ? -30.075 -4.174 45.892 1.00 96.00 103 ASP A O 1
ATOM 731 N N . LEU A 1 104 ? -31.297 -3.198 47.504 1.00 96.00 104 LEU A N 1
ATOM 732 C CA . LEU A 1 104 ? -31.769 -2.104 46.660 1.00 96.00 104 LEU A CA 1
ATOM 733 C C . LEU A 1 104 ? -30.612 -1.202 46.221 1.00 96.00 104 LEU A C 1
ATOM 735 O O . LEU A 1 104 ? -30.544 -0.847 45.045 1.00 96.00 104 LEU A O 1
ATOM 739 N N . ALA A 1 105 ? -29.697 -0.863 47.133 1.00 96.12 105 ALA A N 1
ATOM 740 C CA . ALA A 1 105 ? -28.516 -0.069 46.809 1.00 96.12 105 ALA A CA 1
ATOM 741 C C . ALA A 1 105 ? -27.621 -0.787 45.783 1.00 96.12 105 ALA A C 1
ATOM 743 O O . ALA A 1 105 ? -27.271 -0.199 44.759 1.00 96.12 105 ALA A O 1
ATOM 744 N N . ALA A 1 106 ? -27.339 -2.077 45.995 1.00 96.19 106 ALA A N 1
ATOM 745 C CA . ALA A 1 106 ? -26.556 -2.884 45.059 1.00 96.19 106 ALA A CA 1
ATOM 746 C C . ALA A 1 106 ? -27.234 -3.001 43.679 1.00 96.19 106 ALA A C 1
ATOM 748 O O . ALA A 1 106 ? -26.582 -2.895 42.640 1.00 96.19 106 ALA A O 1
ATOM 749 N N . SER A 1 107 ? -28.561 -3.172 43.644 1.00 95.00 107 SER A N 1
ATOM 750 C CA . SER A 1 107 ? -29.313 -3.227 42.387 1.00 95.00 107 SER A CA 1
ATOM 751 C C . SER A 1 107 ? -29.333 -1.886 41.648 1.00 95.00 107 SER A C 1
ATOM 753 O O . SER A 1 107 ? -29.383 -1.887 40.417 1.00 95.00 107 SER A O 1
ATOM 755 N N . GLN A 1 108 ? -29.342 -0.758 42.362 1.00 95.25 108 GLN A N 1
ATOM 756 C CA . GLN A 1 108 ? -29.282 0.576 41.758 1.00 95.25 108 GLN A CA 1
ATOM 757 C C . GLN A 1 108 ? -27.906 0.856 41.149 1.00 95.25 108 GLN A C 1
ATOM 759 O O . GLN A 1 108 ? -27.838 1.390 40.043 1.00 95.25 108 GLN A O 1
ATOM 764 N N . GLU A 1 109 ? -26.830 0.450 41.824 1.00 95.56 109 GLU A N 1
ATOM 765 C CA . GLU A 1 109 ? -25.461 0.557 41.308 1.00 95.56 109 GLU A CA 1
ATOM 766 C C . GLU A 1 109 ? -25.285 -0.278 40.031 1.00 95.56 109 GLU A C 1
ATOM 768 O O . GLU A 1 109 ? -24.887 0.250 38.993 1.00 95.56 109 GLU A O 1
ATOM 773 N N . ALA A 1 110 ? -25.721 -1.542 40.051 1.00 95.44 110 ALA A N 1
ATOM 774 C CA . ALA A 1 110 ? -25.688 -2.404 38.869 1.00 95.44 110 ALA A CA 1
ATOM 775 C C . ALA A 1 110 ? -26.534 -1.857 37.701 1.00 95.44 110 ALA A C 1
ATOM 777 O O . ALA A 1 110 ? -26.174 -2.026 36.535 1.00 95.44 110 ALA A O 1
ATOM 778 N N . ALA A 1 111 ? -27.666 -1.203 37.989 1.00 95.56 111 ALA A N 1
ATOM 779 C CA . ALA A 1 111 ? -28.489 -0.572 36.958 1.00 95.56 111 ALA A CA 1
ATOM 780 C C . ALA A 1 111 ? -27.775 0.622 36.303 1.00 95.56 111 ALA A C 1
ATOM 782 O O . ALA A 1 111 ? -27.836 0.757 35.082 1.00 95.56 111 ALA A O 1
ATOM 783 N N . ALA A 1 112 ? -27.068 1.438 37.091 1.00 95.38 112 ALA A N 1
ATOM 784 C CA . ALA A 1 112 ? -26.289 2.562 36.578 1.00 95.38 112 ALA A CA 1
ATOM 785 C C . ALA A 1 112 ? -25.138 2.094 35.669 1.00 95.38 112 ALA A C 1
ATOM 787 O O . ALA A 1 112 ? -25.005 2.591 34.551 1.00 95.38 112 ALA A O 1
ATOM 788 N N . GLU A 1 113 ? -24.373 1.078 36.086 1.00 96.12 113 GLU A N 1
ATOM 789 C CA . GLU A 1 113 ? -23.306 0.491 35.257 1.00 96.12 113 GLU A CA 1
ATOM 790 C C . GLU A 1 113 ? -23.841 -0.067 33.928 1.00 96.12 113 GLU A C 1
ATOM 792 O O . GLU A 1 113 ? -23.218 0.057 32.869 1.00 96.12 113 GLU A O 1
ATOM 797 N N . LEU A 1 114 ? -25.023 -0.688 33.961 1.00 96.25 114 LEU A N 1
ATOM 798 C CA . LEU A 1 114 ? -25.634 -1.277 32.776 1.00 96.25 114 LEU A CA 1
ATOM 799 C C . LEU A 1 114 ? -26.079 -0.215 31.760 1.00 96.25 114 LEU A C 1
ATOM 801 O O . LEU A 1 114 ? -26.027 -0.467 30.552 1.00 96.25 114 LEU A O 1
ATOM 805 N N . ASP A 1 115 ? -26.495 0.962 32.225 1.00 95.31 115 ASP A N 1
ATOM 806 C CA . ASP A 1 115 ? -26.829 2.085 31.352 1.00 95.31 115 ASP A CA 1
ATOM 807 C C . ASP A 1 115 ? -25.574 2.692 30.697 1.00 95.31 115 ASP A C 1
ATOM 809 O O . ASP A 1 115 ? -25.590 2.932 29.486 1.00 95.31 115 ASP A O 1
ATOM 813 N N . GLU A 1 116 ? -24.452 2.807 31.418 1.00 95.69 116 GLU A N 1
ATOM 814 C CA . GLU A 1 116 ? -23.164 3.227 30.833 1.00 95.69 116 GLU A CA 1
ATOM 815 C C . GLU A 1 116 ? -22.673 2.246 29.752 1.00 95.69 116 GLU A C 1
ATOM 817 O O . GLU A 1 116 ? -22.275 2.643 28.651 1.00 95.69 116 GLU A O 1
ATOM 822 N N . LEU A 1 117 ? -22.758 0.937 30.017 1.00 95.62 117 LEU A N 1
ATOM 823 C CA . LEU A 1 117 ? -22.372 -0.093 29.046 1.00 95.62 117 LEU A CA 1
ATOM 824 C C . LEU A 1 117 ? -23.245 -0.070 27.785 1.00 95.62 117 LEU A C 1
ATOM 826 O O . LEU A 1 117 ? -22.758 -0.343 26.682 1.00 95.62 117 LEU A O 1
ATOM 830 N N . ARG A 1 118 ? -24.537 0.251 27.920 1.00 95.81 118 ARG A N 1
ATOM 831 C CA . ARG A 1 118 ? -25.448 0.400 26.775 1.00 95.81 118 ARG A CA 1
ATOM 832 C C . ARG A 1 118 ? -25.060 1.582 25.898 1.00 95.81 118 ARG A C 1
ATOM 834 O O . ARG A 1 118 ? -25.083 1.438 24.674 1.00 95.81 118 ARG A O 1
ATOM 841 N N . GLU A 1 119 ? -24.684 2.706 26.500 1.00 96.00 119 GLU A N 1
ATOM 842 C CA . GLU A 1 119 ? -24.208 3.878 25.764 1.00 96.00 119 GLU A CA 1
ATOM 843 C C . GLU A 1 119 ? -22.907 3.562 25.013 1.00 96.00 119 GLU A C 1
ATOM 845 O O . GLU A 1 119 ? -22.827 3.750 23.796 1.00 96.00 119 GLU A O 1
ATOM 850 N N . MET A 1 120 ? -21.933 2.948 25.693 1.00 95.88 120 MET A N 1
ATOM 851 C CA . MET A 1 120 ? -20.668 2.551 25.070 1.00 95.88 120 MET A CA 1
ATOM 852 C C . MET A 1 120 ? -20.875 1.577 23.901 1.00 95.88 120 MET A C 1
ATOM 854 O O . MET A 1 120 ? -20.242 1.710 22.850 1.00 95.88 120 MET A O 1
ATOM 858 N N . LYS A 1 121 ? -21.782 0.604 24.045 1.00 96.31 121 LYS A N 1
ATOM 859 C CA . LYS A 1 121 ? -22.117 -0.335 22.968 1.00 96.31 121 LYS A CA 1
ATOM 860 C C . LYS A 1 121 ? -22.718 0.384 21.757 1.00 96.31 121 LYS A C 1
ATOM 862 O O . LYS A 1 121 ? -22.330 0.085 20.628 1.00 96.31 121 LYS A O 1
ATOM 867 N N . ALA A 1 122 ? -23.628 1.333 21.976 1.00 96.38 122 ALA A N 1
ATOM 868 C CA . ALA A 1 122 ? -24.221 2.114 20.893 1.00 96.38 122 ALA A CA 1
ATOM 869 C C . ALA A 1 122 ? -23.160 2.928 20.127 1.00 96.38 122 ALA A C 1
ATOM 871 O O . ALA A 1 122 ? -23.193 2.998 18.894 1.00 96.38 122 ALA A O 1
ATOM 872 N N . ASP A 1 123 ? -22.176 3.480 20.838 1.00 96.94 123 ASP A N 1
ATOM 873 C CA . ASP A 1 123 ? -21.044 4.186 20.239 1.00 96.94 123 ASP A CA 1
ATOM 874 C C . ASP A 1 123 ? -20.130 3.269 19.419 1.00 96.94 123 ASP A C 1
ATOM 876 O O . ASP A 1 123 ? -19.707 3.641 18.317 1.00 96.94 123 ASP A O 1
ATOM 880 N N . ILE A 1 124 ? -19.845 2.063 19.919 1.00 96.69 124 ILE A N 1
ATOM 881 C CA . ILE A 1 124 ? -19.075 1.051 19.182 1.00 96.69 124 ILE A CA 1
ATOM 882 C C . ILE A 1 124 ? -19.805 0.686 17.888 1.00 96.69 124 ILE A C 1
ATOM 884 O O . ILE A 1 124 ? -19.212 0.787 16.816 1.00 96.69 124 ILE A O 1
ATOM 888 N N . GLU A 1 125 ? -21.101 0.371 17.950 1.00 96.69 125 GLU A N 1
ATOM 889 C CA . GLU A 1 125 ? -21.896 0.034 16.762 1.00 96.69 125 GLU A CA 1
ATOM 890 C C . GLU A 1 125 ? -21.923 1.181 15.735 1.00 96.69 125 GLU A C 1
ATOM 892 O O . GLU A 1 125 ? -21.902 0.953 14.519 1.00 96.69 125 GLU A O 1
ATOM 897 N N . ARG A 1 126 ? -21.946 2.440 16.196 1.00 96.62 126 ARG A N 1
ATOM 898 C CA . ARG A 1 126 ? -21.868 3.615 15.316 1.00 96.62 126 ARG A CA 1
ATOM 899 C C . ARG A 1 126 ? -20.512 3.707 14.621 1.00 96.62 126 ARG A C 1
ATOM 901 O O . ARG A 1 126 ? -20.475 3.941 13.409 1.00 96.62 126 ARG A O 1
ATOM 908 N N . LYS A 1 127 ? -19.416 3.518 15.361 1.00 96.31 127 LYS A N 1
ATOM 909 C CA . LYS A 1 127 ? -18.054 3.524 14.809 1.00 96.31 127 LYS A CA 1
ATOM 910 C C . LYS A 1 127 ? -17.844 2.367 13.840 1.00 96.31 127 LYS A C 1
ATOM 912 O O . LYS A 1 127 ? -17.323 2.591 12.753 1.00 96.31 127 LYS A O 1
ATOM 917 N N . GLU A 1 128 ? -18.304 1.163 14.166 1.00 96.12 128 GLU A N 1
ATOM 918 C CA . GLU A 1 128 ? -18.215 -0.005 13.282 1.00 96.12 128 GLU A CA 1
ATOM 919 C C . GLU A 1 128 ? -18.918 0.238 11.945 1.00 96.12 128 GLU A C 1
ATOM 921 O O . GLU A 1 128 ? -18.333 -0.005 10.888 1.00 96.12 128 GLU A O 1
ATOM 926 N N . LYS A 1 129 ? -20.130 0.812 11.963 1.00 96.38 129 LYS A N 1
ATOM 927 C CA . LYS A 1 129 ? -20.845 1.196 10.733 1.00 96.38 129 LYS A CA 1
ATOM 928 C C . LYS A 1 129 ? -20.066 2.222 9.907 1.00 96.38 129 LYS A C 1
ATOM 930 O O . LYS A 1 129 ? -19.998 2.098 8.684 1.00 96.38 129 LYS A O 1
ATOM 935 N N . GLN A 1 130 ? -19.468 3.225 10.554 1.00 96.19 130 GLN A N 1
ATOM 936 C CA . GLN A 1 130 ? -18.637 4.223 9.871 1.00 96.19 130 GLN A CA 1
ATOM 937 C C . GLN A 1 130 ? -17.376 3.594 9.261 1.00 96.19 130 GLN A C 1
ATOM 939 O O . GLN A 1 130 ? -17.076 3.840 8.093 1.00 96.19 130 GLN A O 1
ATOM 944 N N . HIS A 1 131 ? -16.669 2.748 10.012 1.00 95.69 131 HIS A N 1
ATOM 945 C CA . HIS A 1 131 ? -15.480 2.047 9.530 1.00 95.69 131 HIS A CA 1
ATOM 946 C C . HIS A 1 131 ? -15.801 1.112 8.362 1.00 95.69 131 HIS A C 1
ATOM 948 O O . HIS A 1 131 ? -15.094 1.143 7.356 1.00 95.69 131 HIS A O 1
ATOM 954 N N . ALA A 1 132 ? -16.896 0.351 8.436 1.00 96.50 132 ALA A N 1
ATOM 955 C CA . ALA A 1 132 ? -17.338 -0.516 7.347 1.00 96.50 132 ALA A CA 1
ATOM 956 C C . ALA A 1 132 ? -17.604 0.274 6.052 1.00 96.50 132 ALA A C 1
ATOM 958 O O . ALA A 1 132 ? -17.180 -0.140 4.972 1.00 96.50 132 ALA A O 1
ATOM 959 N N . ALA A 1 133 ? -18.239 1.448 6.153 1.00 96.25 133 ALA A N 1
ATOM 960 C CA . ALA A 1 133 ? -18.477 2.317 5.002 1.00 96.25 133 ALA A CA 1
ATOM 961 C C . ALA A 1 133 ? -17.171 2.861 4.394 1.00 96.25 133 ALA A C 1
ATOM 963 O O . ALA A 1 133 ? -17.029 2.898 3.170 1.00 96.25 133 ALA A O 1
ATOM 964 N N . ILE A 1 134 ? -16.199 3.249 5.230 1.00 96.94 134 ILE A N 1
ATOM 965 C CA . ILE A 1 134 ? -14.883 3.719 4.770 1.00 96.94 134 ILE A CA 1
ATOM 966 C C . ILE A 1 134 ? -14.135 2.599 4.044 1.00 96.94 134 ILE A C 1
ATOM 968 O O . ILE A 1 134 ? -13.653 2.823 2.935 1.00 96.94 134 ILE A O 1
ATOM 972 N N . ILE A 1 135 ? -14.084 1.398 4.627 1.00 96.94 135 ILE A N 1
ATOM 973 C CA . ILE A 1 135 ? -13.409 0.237 4.030 1.00 96.94 135 ILE A CA 1
ATOM 974 C C . ILE A 1 135 ? -14.048 -0.115 2.685 1.00 96.94 135 ILE A C 1
ATOM 976 O O . ILE A 1 135 ? -13.341 -0.296 1.697 1.00 96.94 135 ILE A O 1
ATOM 980 N N . SER A 1 136 ? -15.383 -0.145 2.610 1.00 96.69 136 SER A N 1
ATOM 981 C CA . SER A 1 136 ? -16.088 -0.402 1.352 1.00 96.69 136 SER A CA 1
ATOM 982 C C . SER A 1 136 ? -15.760 0.644 0.285 1.00 96.69 136 SER A C 1
ATOM 984 O O . SER A 1 136 ? -15.550 0.286 -0.875 1.00 96.69 136 SER A O 1
ATOM 986 N N . LYS A 1 137 ? -15.698 1.927 0.658 1.00 96.81 137 LYS A N 1
ATOM 987 C CA . LYS A 1 137 ? -15.355 3.009 -0.270 1.00 96.81 137 LYS A CA 1
ATOM 988 C C . LYS A 1 137 ? -13.909 2.902 -0.753 1.00 96.81 137 LYS A C 1
ATOM 990 O O . LYS A 1 137 ? -13.664 3.035 -1.947 1.00 96.81 137 LYS A O 1
ATOM 995 N N . GLN A 1 138 ? -12.969 2.637 0.151 1.00 97.06 138 GLN A N 1
ATOM 996 C CA . GLN A 1 138 ? -11.559 2.445 -0.196 1.00 97.06 138 GLN A CA 1
ATOM 997 C C . GLN A 1 138 ? -11.369 1.232 -1.109 1.00 97.06 138 GLN A C 1
ATOM 999 O O . GLN A 1 138 ? -10.659 1.333 -2.103 1.00 97.06 138 GLN A O 1
ATOM 1004 N N . GLY A 1 139 ? -12.060 0.121 -0.834 1.00 96.88 139 GLY A N 1
ATOM 1005 C CA . GLY A 1 139 ? -12.037 -1.061 -1.697 1.00 96.88 139 GLY A CA 1
ATOM 1006 C C . GLY A 1 139 ? -12.531 -0.762 -3.115 1.00 96.88 139 GLY A C 1
ATOM 1007 O O . GLY A 1 139 ? -11.898 -1.168 -4.085 1.00 96.88 139 GLY A O 1
ATOM 1008 N N . ALA A 1 140 ? -13.614 0.011 -3.252 1.00 96.69 140 ALA A N 1
ATOM 1009 C CA . ALA A 1 140 ? -14.107 0.438 -4.562 1.00 96.69 140 ALA A CA 1
ATOM 1010 C C . ALA A 1 140 ? -13.095 1.327 -5.308 1.00 96.69 140 ALA A C 1
ATOM 1012 O O . ALA A 1 140 ? -12.845 1.101 -6.489 1.00 96.69 140 ALA A O 1
ATOM 1013 N N . GLN A 1 141 ? -12.472 2.286 -4.614 1.00 97.62 141 GLN A N 1
ATOM 1014 C CA . GLN A 1 141 ? -11.460 3.170 -5.203 1.00 97.62 141 GLN A CA 1
ATOM 1015 C C . GLN A 1 141 ? -10.205 2.416 -5.650 1.00 97.62 141 GLN A C 1
ATOM 1017 O O . GLN A 1 141 ? -9.658 2.722 -6.704 1.00 97.62 141 GLN A O 1
ATOM 1022 N N . ILE A 1 142 ? -9.750 1.428 -4.874 1.00 97.62 142 ILE A N 1
ATOM 1023 C CA . ILE A 1 142 ? -8.600 0.596 -5.249 1.00 97.62 142 ILE A CA 1
ATOM 1024 C C . ILE A 1 142 ? -8.913 -0.182 -6.526 1.00 97.62 142 ILE A C 1
ATOM 1026 O O . ILE A 1 142 ? -8.129 -0.128 -7.467 1.00 97.62 142 ILE A O 1
ATOM 1030 N N . ASN A 1 143 ? -10.078 -0.829 -6.601 1.00 96.94 143 ASN A N 1
ATOM 1031 C CA . ASN A 1 143 ? -10.475 -1.579 -7.794 1.00 96.94 143 ASN A CA 1
ATOM 1032 C C . ASN A 1 143 ? -10.572 -0.684 -9.040 1.00 96.94 143 ASN A C 1
ATOM 1034 O O . ASN A 1 143 ? -10.156 -1.083 -10.127 1.00 96.94 143 ASN A O 1
ATOM 1038 N N . GLU A 1 144 ? -11.106 0.529 -8.888 1.00 97.38 144 GLU A N 1
ATOM 1039 C CA . GLU A 1 144 ? -11.179 1.516 -9.968 1.00 97.38 144 GLU A CA 1
ATOM 1040 C C . GLU A 1 144 ? -9.781 1.956 -10.426 1.00 97.38 144 GLU A C 1
ATOM 1042 O O . GLU A 1 144 ? -9.487 1.941 -11.621 1.00 97.38 144 GLU A O 1
ATOM 1047 N N . LEU A 1 145 ? -8.888 2.279 -9.485 1.00 97.50 145 LEU A N 1
ATOM 1048 C CA . LEU A 1 145 ? -7.506 2.653 -9.791 1.00 97.50 145 LEU A CA 1
ATOM 1049 C C . LEU A 1 145 ? -6.730 1.512 -10.453 1.00 97.50 145 LEU A C 1
ATOM 1051 O O . LEU A 1 145 ? -5.982 1.759 -11.393 1.00 97.50 145 LEU A O 1
ATOM 1055 N N . GLU A 1 146 ? -6.918 0.270 -10.009 1.00 97.44 146 GLU A N 1
ATOM 1056 C CA . GLU A 1 146 ? -6.301 -0.900 -10.635 1.00 97.44 146 GLU A CA 1
ATOM 1057 C C . GLU A 1 146 ? -6.777 -1.103 -12.078 1.00 97.44 146 GLU A C 1
ATOM 1059 O O . GLU A 1 146 ? -5.972 -1.451 -12.946 1.00 97.44 146 GLU A O 1
ATOM 1064 N N . ALA A 1 147 ? -8.068 -0.887 -12.349 1.00 97.31 147 ALA A N 1
ATOM 1065 C CA . ALA A 1 147 ? -8.617 -0.970 -13.699 1.00 97.31 147 ALA A CA 1
ATOM 1066 C C . ALA A 1 147 ? -8.027 0.122 -14.604 1.00 97.31 147 ALA A C 1
ATOM 1068 O O . ALA A 1 147 ? -7.474 -0.192 -15.659 1.00 97.31 147 ALA A O 1
ATOM 1069 N N . LEU A 1 148 ? -8.052 1.377 -14.147 1.00 97.44 148 LEU A N 1
ATOM 1070 C CA . LEU A 1 148 ? -7.486 2.513 -14.880 1.00 97.44 148 LEU A CA 1
ATOM 1071 C C . LEU A 1 148 ? -5.983 2.347 -15.125 1.00 97.44 148 LEU A C 1
ATOM 1073 O O . LEU A 1 148 ? -5.498 2.635 -16.216 1.00 97.44 148 LEU A O 1
ATOM 1077 N N . TYR A 1 149 ? -5.244 1.840 -14.138 1.00 97.06 149 TYR A N 1
ATOM 1078 C CA . TYR A 1 149 ? -3.814 1.578 -14.269 1.00 97.06 149 TYR A CA 1
ATOM 1079 C C . TYR A 1 149 ? -3.520 0.510 -15.326 1.00 97.06 149 TYR A C 1
ATOM 1081 O O . TYR A 1 149 ? -2.619 0.682 -16.143 1.00 97.06 149 TYR A O 1
ATOM 1089 N N . LYS A 1 150 ? -4.292 -0.583 -15.360 1.00 96.50 150 LYS A N 1
ATOM 1090 C CA . LYS A 1 150 ? -4.141 -1.618 -16.396 1.00 96.50 150 LYS A CA 1
ATOM 1091 C C . LYS A 1 150 ? -4.434 -1.069 -17.791 1.00 96.50 150 LYS A C 1
ATOM 1093 O O . LYS A 1 150 ? -3.696 -1.374 -18.726 1.00 96.50 150 LYS A O 1
ATOM 1098 N N . GLU A 1 151 ? -5.486 -0.267 -17.937 1.00 96.56 151 GLU A N 1
ATOM 1099 C CA . GLU A 1 151 ? -5.815 0.378 -19.212 1.00 96.56 151 GLU A CA 1
ATOM 1100 C C . GLU A 1 151 ? -4.715 1.348 -19.660 1.00 96.56 151 GLU A C 1
ATOM 1102 O O . GLU A 1 151 ? -4.282 1.295 -20.815 1.00 96.56 151 GLU A O 1
ATOM 1107 N N . GLU A 1 152 ? -4.208 2.180 -18.746 1.00 96.12 152 GLU A N 1
ATOM 1108 C CA . GLU A 1 152 ? -3.088 3.088 -19.006 1.00 96.12 152 GLU A CA 1
ATOM 1109 C C . GLU A 1 152 ? -1.846 2.320 -19.451 1.00 96.12 152 GLU A C 1
ATOM 1111 O O . GLU A 1 152 ? -1.273 2.661 -20.484 1.00 96.12 152 GLU A O 1
ATOM 1116 N N . GLN A 1 153 ? -1.479 1.238 -18.760 1.00 92.62 153 GLN A N 1
ATOM 1117 C CA . GLN A 1 153 ? -0.320 0.429 -19.132 1.00 92.62 153 GLN A CA 1
ATOM 1118 C C . GLN A 1 153 ? -0.439 -0.124 -20.557 1.00 92.62 153 GLN A C 1
ATOM 1120 O O . GLN A 1 153 ? 0.534 -0.110 -21.315 1.00 92.62 153 GLN A O 1
ATOM 1125 N N . VAL A 1 154 ? -1.625 -0.605 -20.944 1.00 93.00 154 VAL A N 1
ATOM 1126 C CA . VAL A 1 154 ? -1.877 -1.103 -22.305 1.00 93.00 154 VAL A CA 1
ATOM 1127 C C . VAL A 1 154 ? -1.727 0.023 -23.328 1.00 93.00 154 VAL A C 1
ATOM 1129 O O . VAL A 1 154 ? -1.070 -0.160 -24.357 1.00 93.00 154 VAL A O 1
ATOM 1132 N N . LEU A 1 155 ? -2.297 1.198 -23.050 1.00 94.00 155 LEU A N 1
ATOM 1133 C CA . LEU A 1 155 ? -2.190 2.360 -23.931 1.00 94.00 155 LEU A CA 1
ATOM 1134 C C . LEU A 1 155 ? -0.752 2.867 -24.040 1.00 94.00 155 LEU A C 1
ATOM 1136 O O . LEU A 1 155 ? -0.295 3.139 -25.148 1.00 94.00 155 LEU A O 1
ATOM 1140 N N . ARG A 1 156 ? -0.015 2.931 -22.930 1.00 93.38 156 ARG A N 1
ATOM 1141 C CA . ARG A 1 156 ? 1.393 3.327 -22.899 1.00 93.38 156 ARG A CA 1
ATOM 1142 C C . ARG A 1 156 ? 2.232 2.422 -23.789 1.00 93.38 156 ARG A C 1
ATOM 1144 O O . ARG A 1 156 ? 2.943 2.936 -24.646 1.00 93.38 156 ARG A O 1
ATOM 1151 N N . LYS A 1 157 ? 2.103 1.098 -23.650 1.00 91.12 157 LYS A N 1
ATOM 1152 C CA . LYS A 1 157 ? 2.799 0.129 -24.515 1.00 91.12 157 LYS A CA 1
ATOM 1153 C C . LYS A 1 157 ? 2.433 0.323 -25.982 1.00 91.12 157 LYS A C 1
ATOM 1155 O O . LYS A 1 157 ? 3.302 0.328 -26.851 1.00 91.12 157 LYS A O 1
ATOM 1160 N N . ARG A 1 158 ? 1.146 0.521 -26.278 1.00 90.06 158 ARG A N 1
ATOM 1161 C CA . ARG A 1 158 ? 0.677 0.748 -27.650 1.00 90.06 158 ARG A CA 1
ATOM 1162 C C . ARG A 1 158 ? 1.277 2.018 -28.254 1.00 90.06 158 ARG A C 1
ATOM 1164 O O . ARG A 1 158 ? 1.813 1.955 -29.355 1.00 90.06 158 ARG A O 1
ATOM 1171 N N . TYR A 1 159 ? 1.186 3.150 -27.561 1.00 92.88 159 TYR A N 1
ATOM 1172 C CA . TYR A 1 159 ? 1.684 4.428 -28.068 1.00 92.88 159 TYR A CA 1
ATOM 1173 C C . TYR A 1 159 ? 3.202 4.460 -28.149 1.00 92.88 159 TYR A C 1
ATOM 1175 O O . TYR A 1 159 ? 3.739 4.977 -29.122 1.00 92.88 159 TYR A O 1
ATOM 1183 N N . PHE A 1 160 ? 3.888 3.857 -27.180 1.00 91.56 160 PHE A N 1
ATOM 1184 C CA . PHE A 1 160 ? 5.335 3.722 -27.205 1.00 91.56 160 PHE A CA 1
ATOM 1185 C C . PHE A 1 160 ? 5.811 3.014 -28.479 1.00 91.56 160 PHE A C 1
ATOM 1187 O O . PHE A 1 160 ? 6.595 3.575 -29.241 1.00 91.56 160 PHE A O 1
ATOM 1194 N N . ASN A 1 161 ? 5.251 1.838 -28.779 1.00 87.12 161 ASN A N 1
ATOM 1195 C CA . ASN A 1 161 ? 5.620 1.098 -29.986 1.00 87.12 161 ASN A CA 1
ATOM 1196 C C . ASN A 1 161 ? 5.160 1.796 -31.271 1.00 87.12 161 ASN A C 1
ATOM 1198 O O . ASN A 1 161 ? 5.861 1.732 -32.271 1.00 87.12 161 ASN A O 1
ATOM 1202 N N . GLN A 1 162 ? 4.030 2.513 -31.256 1.00 90.31 162 GLN A N 1
ATOM 1203 C CA . GLN A 1 162 ? 3.638 3.352 -32.393 1.00 90.31 162 GLN A CA 1
ATOM 1204 C C . GLN A 1 162 ? 4.648 4.476 -32.652 1.00 90.31 162 GLN A C 1
ATOM 1206 O O . GLN A 1 162 ? 4.960 4.744 -33.808 1.00 90.31 162 GLN A O 1
ATOM 1211 N N . MET A 1 163 ? 5.171 5.124 -31.607 1.00 90.12 163 MET A N 1
ATOM 1212 C CA . MET A 1 163 ? 6.203 6.151 -31.76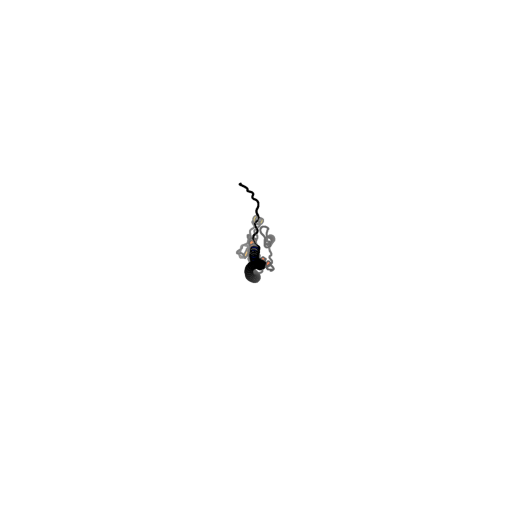3 1.00 90.12 163 MET A CA 1
ATOM 1213 C C . MET A 1 163 ? 7.519 5.575 -32.281 1.00 90.12 163 MET A C 1
ATOM 1215 O O . MET A 1 163 ? 8.123 6.171 -33.170 1.00 90.12 163 MET A O 1
ATOM 1219 N N . GLU A 1 164 ? 7.939 4.414 -31.784 1.00 89.19 164 GLU A N 1
ATOM 1220 C CA . GLU A 1 164 ? 9.143 3.747 -32.287 1.00 89.19 164 GLU A CA 1
ATOM 1221 C C . GLU A 1 164 ? 8.969 3.257 -33.735 1.00 89.19 164 GLU A C 1
ATOM 1223 O O . GLU A 1 164 ? 9.862 3.459 -34.554 1.00 89.19 164 GLU A O 1
ATOM 1228 N N . ASP A 1 165 ? 7.798 2.728 -34.103 1.00 87.25 165 ASP A N 1
ATOM 1229 C CA . ASP A 1 165 ? 7.483 2.352 -35.487 1.00 87.25 165 ASP A CA 1
ATOM 1230 C C . ASP A 1 165 ? 7.494 3.567 -36.434 1.00 87.25 165 ASP A C 1
ATOM 1232 O O . ASP A 1 165 ? 7.903 3.438 -37.591 1.00 87.25 165 ASP A O 1
ATOM 1236 N N . MET A 1 166 ? 7.076 4.750 -35.959 1.00 88.62 166 MET A N 1
ATOM 1237 C CA . MET A 1 166 ? 7.120 5.996 -36.738 1.00 88.62 166 MET A CA 1
ATOM 1238 C C . MET A 1 166 ? 8.548 6.473 -37.031 1.00 88.62 166 MET A C 1
ATOM 1240 O O . MET A 1 166 ? 8.754 7.117 -38.057 1.00 88.62 166 MET A O 1
ATOM 1244 N N . LYS A 1 167 ? 9.533 6.134 -36.187 1.00 86.50 167 LYS A N 1
ATOM 1245 C CA . LYS A 1 167 ? 10.960 6.381 -36.472 1.00 86.50 167 LYS A CA 1
ATOM 1246 C C . LYS A 1 167 ? 11.534 5.427 -37.525 1.00 86.50 167 LYS A C 1
ATOM 1248 O O . LYS A 1 167 ? 12.642 5.647 -37.995 1.00 86.50 167 LYS A O 1
ATOM 1253 N N . GLY A 1 168 ? 10.797 4.379 -37.890 1.00 87.62 168 GLY A N 1
ATOM 1254 C CA . GLY A 1 168 ? 11.225 3.355 -38.835 1.00 87.62 168 GLY A CA 1
ATOM 1255 C C . GLY A 1 168 ? 11.519 2.021 -38.152 1.00 87.62 168 GLY A C 1
ATOM 1256 O O . GLY A 1 168 ? 12.262 1.931 -37.176 1.00 87.62 168 GLY A O 1
ATOM 1257 N N . LYS A 1 169 ? 10.952 0.946 -38.715 1.00 86.88 169 LYS A N 1
ATOM 1258 C CA . LYS A 1 169 ? 11.135 -0.436 -38.225 1.00 86.88 169 LYS A CA 1
ATOM 1259 C C . LYS A 1 169 ? 12.550 -0.973 -38.420 1.00 86.88 169 LYS A C 1
ATOM 1261 O O . LYS A 1 169 ? 12.951 -1.914 -37.745 1.00 86.88 169 LYS A O 1
ATOM 1266 N N . ILE A 1 170 ? 13.275 -0.409 -39.380 1.00 91.62 170 ILE A N 1
ATOM 1267 C CA . ILE A 1 170 ? 14.679 -0.696 -39.645 1.00 91.62 170 ILE A CA 1
ATOM 1268 C C . ILE A 1 170 ? 15.392 0.642 -39.571 1.00 91.62 170 ILE A C 1
ATOM 1270 O O . ILE A 1 170 ? 15.001 1.567 -40.278 1.00 91.62 170 ILE A O 1
ATOM 1274 N N . ARG A 1 171 ? 16.415 0.710 -38.721 1.00 92.12 171 ARG A N 1
ATOM 1275 C CA . ARG A 1 171 ? 17.280 1.874 -38.556 1.00 92.12 171 ARG A CA 1
ATOM 1276 C C . ARG A 1 171 ? 18.724 1.468 -38.793 1.00 92.12 171 ARG A C 1
ATOM 1278 O O . ARG A 1 171 ? 19.160 0.411 -38.335 1.00 92.12 171 ARG A O 1
ATOM 1285 N N . VAL A 1 172 ? 19.452 2.296 -39.523 1.00 94.44 172 VAL A N 1
ATOM 1286 C CA . VAL A 1 172 ? 20.856 2.125 -39.863 1.00 94.44 172 VAL A CA 1
ATOM 1287 C C . VAL A 1 172 ? 21.627 3.294 -39.276 1.00 94.44 172 VAL A C 1
ATOM 1289 O O . VAL A 1 172 ? 21.514 4.428 -39.735 1.00 94.44 172 VAL A O 1
ATOM 1292 N N . TYR A 1 173 ? 22.448 2.993 -38.276 1.00 94.75 173 TYR A N 1
ATOM 1293 C CA . TYR A 1 173 ? 23.353 3.955 -37.663 1.00 94.75 173 TYR A CA 1
ATOM 1294 C C . TYR A 1 173 ? 24.767 3.775 -38.199 1.00 94.75 173 TYR A C 1
ATOM 1296 O O . TYR A 1 173 ? 25.254 2.650 -38.352 1.00 94.75 173 TYR A O 1
ATOM 1304 N N . CYS A 1 174 ? 25.441 4.889 -38.466 1.00 95.19 174 CYS A N 1
ATOM 1305 C CA . CYS A 1 174 ? 26.860 4.894 -38.784 1.00 95.19 174 CYS A CA 1
ATOM 1306 C C . CYS A 1 174 ? 27.629 5.382 -37.561 1.00 95.19 174 CYS A C 1
ATOM 1308 O O . CYS A 1 174 ? 27.341 6.449 -37.037 1.00 95.19 174 CYS A O 1
ATOM 1310 N N . ARG A 1 175 ? 28.614 4.607 -37.105 1.00 95.12 175 ARG A N 1
ATOM 1311 C CA . ARG A 1 175 ? 29.498 5.002 -36.009 1.00 95.12 175 ARG A CA 1
ATOM 1312 C C . ARG A 1 175 ? 30.942 4.912 -36.447 1.00 95.12 175 ARG A C 1
ATOM 1314 O O . ARG A 1 175 ? 31.383 3.885 -36.964 1.00 95.12 175 ARG A O 1
ATOM 1321 N N . THR A 1 176 ? 31.684 5.978 -36.196 1.00 93.81 176 THR A N 1
ATOM 1322 C CA . THR A 1 176 ? 33.130 6.014 -36.404 1.00 93.81 176 THR A CA 1
ATOM 1323 C C . THR A 1 176 ? 33.831 5.852 -35.068 1.00 93.81 176 THR A C 1
ATOM 1325 O O . THR A 1 176 ? 33.356 6.341 -34.050 1.00 93.81 176 THR A O 1
ATOM 1328 N N . ARG A 1 177 ? 34.945 5.119 -35.052 1.00 93.56 177 ARG A N 1
ATOM 1329 C CA . ARG A 1 177 ? 35.793 5.025 -33.861 1.00 93.56 177 ARG A CA 1
ATOM 1330 C C . ARG A 1 177 ? 36.882 6.098 -33.910 1.00 93.56 177 ARG A C 1
ATOM 1332 O O . ARG A 1 177 ? 37.310 6.457 -35.013 1.00 93.56 177 ARG A O 1
ATOM 1339 N N . PRO A 1 178 ? 37.395 6.550 -32.759 1.00 92.69 178 PRO A N 1
ATOM 1340 C CA . PRO A 1 178 ? 38.573 7.400 -32.744 1.00 92.69 178 PRO A CA 1
ATOM 1341 C C . PRO A 1 178 ? 39.791 6.648 -33.305 1.00 92.69 178 PRO A C 1
ATOM 1343 O O . PRO A 1 178 ? 39.854 5.409 -33.295 1.00 92.69 178 PRO A O 1
ATOM 1346 N N . LEU A 1 179 ? 40.769 7.406 -33.807 1.00 91.62 179 LEU A N 1
ATOM 1347 C CA . LEU A 1 179 ? 42.063 6.860 -34.220 1.00 91.62 179 LEU A CA 1
ATOM 1348 C C . LEU A 1 179 ? 42.781 6.279 -32.999 1.00 91.62 179 LEU A C 1
ATOM 1350 O O . LEU A 1 179 ? 42.878 6.932 -31.961 1.00 91.62 179 LEU A O 1
ATOM 1354 N N . SER A 1 180 ? 43.304 5.067 -33.143 1.00 91.12 180 SER A N 1
ATOM 1355 C CA . SER A 1 180 ? 44.129 4.410 -32.129 1.00 91.12 180 SER A CA 1
ATOM 1356 C C . SER A 1 180 ? 45.473 5.121 -31.967 1.00 91.12 180 SER A C 1
ATOM 1358 O O . SER A 1 180 ? 45.944 5.784 -32.892 1.00 91.12 180 SER A O 1
ATOM 1360 N N . SER A 1 181 ? 46.138 4.943 -30.824 1.00 92.44 181 SER A N 1
ATOM 1361 C CA . SER A 1 181 ? 47.450 5.555 -30.562 1.00 92.44 181 SER A CA 1
ATOM 1362 C C . SER A 1 181 ? 48.470 5.231 -31.659 1.00 92.44 181 SER A C 1
ATOM 1364 O O . SER A 1 181 ? 49.141 6.125 -32.161 1.00 92.44 181 SER A O 1
ATOM 1366 N N . SER A 1 182 ? 48.508 3.981 -32.132 1.00 93.06 182 SER A N 1
ATOM 1367 C CA . SER A 1 182 ? 49.405 3.574 -33.219 1.00 93.06 182 SER A CA 1
ATOM 1368 C C . SER A 1 182 ? 49.059 4.199 -34.577 1.00 93.06 182 SER A C 1
ATOM 1370 O O . SER A 1 182 ? 49.946 4.363 -35.406 1.00 93.06 182 SER A O 1
ATOM 1372 N N . GLU A 1 183 ? 47.790 4.524 -34.844 1.00 92.38 183 GLU A N 1
ATOM 1373 C CA . GLU A 1 183 ? 47.376 5.261 -36.054 1.00 92.38 183 GLU A CA 1
ATOM 1374 C C . GLU A 1 183 ? 47.787 6.734 -35.964 1.00 92.38 183 GLU A C 1
ATOM 1376 O O . GLU A 1 183 ? 48.322 7.292 -36.922 1.00 92.38 183 GLU A O 1
ATOM 1381 N N . GLN A 1 184 ? 47.614 7.343 -34.789 1.00 92.38 184 GLN A N 1
ATOM 1382 C CA . GLN A 1 184 ? 48.039 8.719 -34.533 1.00 92.38 184 GLN A CA 1
ATOM 1383 C C . GLN A 1 184 ? 49.564 8.871 -34.658 1.00 92.38 184 GLN A C 1
ATOM 1385 O O . GLN A 1 184 ? 50.034 9.813 -35.291 1.00 92.38 184 GLN A O 1
ATOM 1390 N N . GLU A 1 185 ? 50.340 7.917 -34.132 1.00 94.44 185 GLU A N 1
ATOM 1391 C CA . GLU A 1 185 ? 51.809 7.889 -34.239 1.00 94.44 185 GLU A CA 1
ATOM 1392 C C . GLU A 1 185 ? 52.307 7.755 -35.686 1.00 94.44 185 GLU A C 1
ATOM 1394 O O . GLU A 1 185 ? 53.348 8.311 -36.037 1.00 94.44 185 GLU A O 1
ATOM 1399 N N . ARG A 1 186 ? 51.557 7.055 -36.548 1.00 94.00 186 ARG A N 1
ATOM 1400 C CA . ARG A 1 186 ? 51.849 6.972 -37.990 1.00 94.00 186 ARG A CA 1
ATOM 1401 C C . ARG A 1 186 ? 51.455 8.230 -38.764 1.00 94.00 186 ARG A C 1
ATOM 1403 O O . ARG A 1 186 ? 51.829 8.359 -39.928 1.00 94.00 186 ARG A O 1
ATOM 1410 N N . GLY A 1 187 ? 50.730 9.153 -38.134 1.00 90.50 187 GLY A N 1
ATOM 1411 C CA . GLY A 1 187 ? 50.205 10.353 -38.777 1.00 90.50 187 GLY A CA 1
ATOM 1412 C C . GLY A 1 187 ? 48.962 10.101 -39.634 1.00 90.50 187 GLY A C 1
ATOM 1413 O O . GLY A 1 187 ? 48.671 10.917 -40.514 1.00 90.50 187 GLY A O 1
ATOM 1414 N N . ASP A 1 188 ? 48.236 9.002 -39.391 1.00 88.75 188 ASP A N 1
ATOM 1415 C CA . ASP A 1 188 ? 46.967 8.713 -40.062 1.00 88.75 188 ASP A CA 1
ATOM 1416 C C . ASP A 1 188 ? 45.932 9.805 -39.706 1.00 88.75 188 ASP A C 1
ATOM 1418 O O . ASP A 1 188 ? 45.910 10.330 -38.590 1.00 88.75 188 ASP A O 1
ATOM 1422 N N . LYS A 1 189 ? 45.063 10.169 -40.658 1.00 84.75 189 LYS A N 1
ATOM 1423 C CA . LYS A 1 189 ? 44.016 11.189 -40.474 1.00 84.75 189 LYS A CA 1
ATOM 1424 C C . LYS A 1 189 ? 42.647 10.628 -40.829 1.00 84.75 189 LYS A C 1
ATOM 1426 O O . LYS A 1 189 ? 42.517 9.839 -41.760 1.00 84.75 189 LYS A O 1
ATOM 1431 N N . MET A 1 190 ? 41.622 11.074 -40.107 1.00 84.62 190 MET A N 1
ATOM 1432 C CA . MET A 1 190 ? 40.235 10.775 -40.453 1.00 84.62 190 MET A CA 1
ATOM 1433 C C . MET A 1 190 ? 39.794 11.690 -41.605 1.00 84.62 190 MET A C 1
ATOM 1435 O O . MET A 1 190 ? 39.692 12.900 -41.426 1.00 84.62 190 MET A O 1
ATOM 1439 N N . GLU A 1 191 ? 39.535 11.120 -42.781 1.00 83.69 191 GLU A N 1
ATOM 1440 C CA . GLU A 1 191 ? 39.089 11.852 -43.982 1.00 83.69 191 GLU A CA 1
ATOM 1441 C C . GLU A 1 191 ? 37.563 11.782 -44.168 1.00 83.69 191 GLU A C 1
ATOM 1443 O O . GLU A 1 191 ? 37.060 11.485 -45.253 1.00 83.69 191 GLU A O 1
ATOM 1448 N N . LEU A 1 192 ? 36.812 12.031 -43.093 1.00 87.19 192 LEU A N 1
ATOM 1449 C CA . LEU A 1 192 ? 35.350 12.091 -43.118 1.00 87.19 192 LEU A CA 1
ATOM 1450 C C . LEU A 1 192 ? 34.878 13.539 -42.969 1.00 87.19 192 LEU A C 1
ATOM 1452 O O . LEU A 1 192 ? 35.388 14.291 -42.141 1.00 87.19 192 LEU A O 1
ATOM 1456 N N . LEU A 1 193 ? 33.896 13.915 -43.779 1.00 86.44 193 LEU A N 1
ATOM 1457 C CA . LEU A 1 193 ? 33.164 15.172 -43.713 1.00 86.44 193 LEU A CA 1
ATOM 1458 C C . LEU A 1 193 ? 31.737 14.863 -43.266 1.00 86.44 193 LEU A C 1
ATOM 1460 O O . LEU A 1 193 ? 31.100 13.957 -43.795 1.00 86.44 193 LEU A O 1
ATOM 1464 N N . THR A 1 194 ? 31.231 15.619 -42.303 1.00 88.50 194 THR A N 1
ATOM 1465 C CA . THR A 1 194 ? 29.932 15.359 -41.669 1.00 88.50 194 THR A CA 1
ATOM 1466 C C . THR A 1 194 ? 29.116 16.650 -41.714 1.00 88.50 194 THR A C 1
ATOM 1468 O O . THR A 1 194 ? 29.245 17.480 -40.812 1.00 88.50 194 THR A O 1
ATOM 1471 N N . PRO A 1 195 ? 28.368 16.899 -42.808 1.00 87.94 195 PRO A N 1
ATOM 1472 C CA . PRO A 1 195 ? 27.580 18.123 -42.960 1.00 87.94 195 PRO A CA 1
ATOM 1473 C C . PRO A 1 195 ? 26.499 18.280 -41.882 1.00 87.94 195 PRO A C 1
ATOM 1475 O O . PRO A 1 195 ? 26.176 19.403 -41.502 1.00 87.94 195 PRO A O 1
ATOM 1478 N N . ASP A 1 196 ? 25.958 17.157 -41.410 1.00 91.19 196 ASP A N 1
ATOM 1479 C CA . ASP A 1 196 ? 24.921 17.049 -40.388 1.00 91.19 196 ASP A CA 1
ATOM 1480 C C . ASP A 1 196 ? 25.006 15.680 -39.677 1.00 91.19 196 ASP A C 1
ATOM 1482 O O . ASP A 1 196 ? 25.909 14.882 -39.938 1.00 91.19 196 ASP A O 1
ATOM 1486 N N . GLU A 1 197 ? 24.065 15.414 -38.769 1.00 89.31 197 GLU A N 1
ATOM 1487 C CA . GLU A 1 197 ? 23.970 14.180 -37.973 1.00 89.31 197 GLU A CA 1
ATOM 1488 C C . GLU A 1 197 ? 23.435 12.967 -38.754 1.00 89.31 197 GLU A C 1
ATOM 1490 O O . GLU A 1 197 ? 23.315 11.882 -38.196 1.00 89.31 197 GLU A O 1
ATOM 1495 N N . PHE A 1 198 ? 23.105 13.115 -40.037 1.00 93.88 198 PHE A N 1
ATOM 1496 C CA . PHE A 1 198 ? 22.515 12.056 -40.864 1.00 93.88 198 PHE A CA 1
ATOM 1497 C C . PHE A 1 198 ? 23.398 11.696 -42.059 1.00 93.88 198 PHE A C 1
ATOM 1499 O O . PHE A 1 198 ? 23.235 10.631 -42.655 1.00 93.88 198 PHE A O 1
ATOM 1506 N N . THR A 1 199 ? 24.343 12.565 -42.412 1.00 94.06 199 THR A N 1
ATOM 1507 C CA . THR A 1 199 ? 25.093 12.497 -43.661 1.00 94.06 199 THR A CA 1
ATOM 1508 C C . THR A 1 199 ? 26.585 12.342 -43.402 1.00 94.06 199 THR A C 1
ATOM 1510 O O . THR A 1 199 ? 27.220 13.166 -42.746 1.00 94.06 199 THR A O 1
ATOM 1513 N N . VAL A 1 200 ? 27.171 11.309 -44.005 1.00 93.81 200 VAL A N 1
ATOM 1514 C CA . VAL A 1 200 ? 28.618 11.081 -44.020 1.00 93.81 200 VAL A CA 1
ATOM 1515 C C . VAL A 1 200 ? 29.132 11.222 -45.438 1.00 93.81 200 VAL A C 1
ATOM 1517 O O . VAL A 1 200 ? 28.705 10.510 -46.348 1.00 93.81 200 VAL A O 1
ATOM 1520 N N . GLU A 1 201 ? 30.102 12.107 -45.618 1.00 92.75 201 GLU A N 1
ATOM 1521 C CA . GLU A 1 201 ? 30.796 12.314 -46.876 1.00 92.75 201 GLU A CA 1
ATOM 1522 C C . GLU A 1 201 ? 32.272 11.941 -46.760 1.00 92.75 201 GLU A C 1
ATOM 1524 O O . GLU A 1 201 ? 32.925 12.208 -45.754 1.00 92.75 201 GLU A O 1
ATOM 1529 N N . PHE A 1 202 ? 32.838 11.368 -47.817 1.00 90.06 202 PHE A N 1
ATOM 1530 C CA . PHE A 1 202 ? 34.287 11.222 -47.921 1.00 90.06 202 PHE A CA 1
ATOM 1531 C C . PHE A 1 202 ? 34.768 11.417 -49.354 1.00 90.06 202 PHE A C 1
ATOM 1533 O O . PHE A 1 202 ? 34.060 11.119 -50.324 1.00 90.06 202 PHE A O 1
ATOM 1540 N N . LEU A 1 203 ? 35.994 11.920 -49.487 1.00 87.06 203 LEU A N 1
ATOM 1541 C CA . LEU A 1 203 ? 36.658 12.115 -50.768 1.00 87.06 203 LEU A CA 1
ATOM 1542 C C . LEU A 1 203 ? 37.753 11.051 -50.921 1.00 87.06 203 LEU A C 1
ATOM 1544 O O . LEU A 1 203 ? 38.684 11.037 -50.125 1.00 87.06 203 LEU A O 1
ATOM 1548 N N . PRO A 1 204 ? 37.661 10.138 -51.904 1.00 82.75 204 PRO A N 1
ATOM 1549 C CA . PRO A 1 204 ? 38.679 9.110 -52.091 1.00 82.75 204 PRO A CA 1
ATOM 1550 C C . PRO A 1 204 ? 40.070 9.700 -52.362 1.00 82.75 204 PRO A C 1
ATOM 1552 O O . PRO A 1 204 ? 40.204 10.658 -53.127 1.00 82.75 204 PRO A O 1
ATOM 1555 N N . ALA A 1 205 ? 41.106 9.062 -51.811 1.00 78.62 205 ALA A N 1
ATOM 1556 C CA . ALA A 1 205 ? 42.497 9.460 -52.006 1.00 78.62 205 ALA A CA 1
ATOM 1557 C C . ALA A 1 205 ? 42.859 9.610 -53.498 1.00 78.62 205 ALA A C 1
ATOM 1559 O O . ALA A 1 205 ? 42.543 8.753 -54.327 1.00 78.62 205 ALA A O 1
ATOM 1560 N N . GLY A 1 206 ? 43.535 10.713 -53.836 1.00 77.62 206 GLY A N 1
ATOM 1561 C CA . GLY A 1 206 ? 43.943 11.039 -55.208 1.00 77.62 206 GLY A CA 1
ATOM 1562 C C . GLY A 1 206 ? 42.880 11.751 -56.053 1.00 77.62 206 GLY A C 1
ATOM 1563 O O . GLY A 1 206 ? 43.132 12.022 -57.226 1.00 77.62 206 GLY A O 1
ATOM 1564 N N . LYS A 1 207 ? 41.716 12.078 -55.479 1.00 79.81 207 LYS A N 1
ATOM 1565 C CA . LYS A 1 207 ? 40.660 12.863 -56.131 1.00 79.81 207 LYS A CA 1
ATOM 1566 C C . LYS A 1 207 ? 40.463 14.204 -55.425 1.00 79.81 207 LYS A C 1
ATOM 1568 O O . LYS A 1 207 ? 40.589 14.283 -54.210 1.00 79.81 207 LYS A O 1
ATOM 1573 N N . THR A 1 208 ? 40.161 15.258 -56.182 1.00 77.12 208 THR A N 1
ATOM 1574 C CA . THR A 1 208 ? 40.050 16.636 -55.657 1.00 77.12 208 THR A CA 1
ATOM 1575 C C . THR A 1 208 ? 38.772 17.358 -56.079 1.00 77.12 208 THR A C 1
ATOM 1577 O O . THR A 1 208 ? 38.468 18.425 -55.549 1.00 77.12 208 THR A O 1
ATOM 1580 N N . GLU A 1 209 ? 38.001 16.799 -57.013 1.00 80.62 209 GLU A N 1
ATOM 1581 C CA . GLU A 1 209 ? 36.780 17.432 -57.499 1.00 80.62 209 GLU A CA 1
ATOM 1582 C C . GLU A 1 209 ? 35.565 17.094 -56.626 1.00 80.62 209 GLU A C 1
ATOM 1584 O O . GLU A 1 209 ? 35.403 15.973 -56.147 1.00 80.62 209 GLU A O 1
ATOM 1589 N N . ALA A 1 210 ? 34.643 18.050 -56.479 1.00 76.38 210 ALA A N 1
ATOM 1590 C CA . ALA A 1 210 ? 33.418 17.859 -55.699 1.00 76.38 210 ALA A CA 1
ATOM 1591 C C . ALA A 1 210 ? 32.540 16.704 -56.221 1.00 76.38 210 ALA A C 1
ATOM 1593 O O . ALA A 1 210 ? 31.872 16.046 -55.430 1.00 76.38 210 ALA A O 1
ATOM 1594 N N . LYS A 1 211 ? 32.588 16.417 -57.531 1.00 82.25 211 LYS A N 1
ATOM 1595 C CA . LYS A 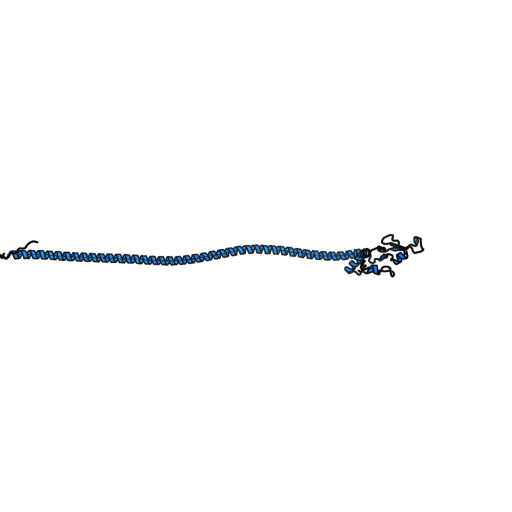1 211 ? 31.857 15.304 -58.167 1.00 82.25 211 LYS A CA 1
ATOM 1596 C C . LYS A 1 211 ? 32.316 13.919 -57.700 1.00 82.25 211 LYS A C 1
ATOM 1598 O O . LYS A 1 211 ? 31.614 12.938 -57.913 1.00 82.25 211 LYS A O 1
ATOM 1603 N N . ASP A 1 212 ? 33.512 13.838 -57.122 1.00 84.44 212 ASP A N 1
ATOM 1604 C CA . ASP A 1 212 ? 34.123 12.591 -56.677 1.00 84.44 212 ASP A CA 1
ATOM 1605 C C . ASP A 1 212 ? 33.852 12.278 -55.199 1.00 84.44 212 ASP A C 1
ATOM 1607 O O . ASP A 1 212 ? 34.205 11.188 -54.734 1.00 84.44 212 ASP A O 1
ATOM 1611 N N . LYS A 1 213 ? 33.215 13.206 -54.471 1.00 87.38 213 LYS A N 1
ATOM 1612 C CA . LYS A 1 213 ? 32.745 12.971 -53.107 1.00 87.38 213 LYS A CA 1
ATOM 1613 C C . LYS A 1 213 ? 31.675 11.887 -53.104 1.00 87.38 213 LYS A C 1
ATOM 1615 O O . LYS A 1 213 ? 30.728 11.926 -53.889 1.00 87.38 213 LYS A O 1
ATOM 1620 N N . LYS A 1 214 ? 31.805 10.936 -52.186 1.00 90.50 214 LYS A N 1
ATOM 1621 C CA . LYS A 1 214 ? 30.757 9.957 -51.899 1.00 90.50 214 LYS A CA 1
ATOM 1622 C C . LYS A 1 214 ? 29.998 10.412 -50.665 1.00 90.50 214 LYS A C 1
ATOM 1624 O O . LYS A 1 214 ? 30.636 10.686 -49.656 1.00 90.50 214 LYS A O 1
ATOM 1629 N N . SER A 1 215 ? 28.675 10.473 -50.768 1.00 92.81 215 SER A N 1
ATOM 1630 C CA . SER A 1 215 ? 27.769 10.862 -49.687 1.00 92.81 215 SER A CA 1
ATOM 1631 C C . SER A 1 215 ? 26.845 9.693 -49.351 1.00 92.81 215 SER A C 1
ATOM 1633 O O . SER A 1 215 ? 26.326 9.033 -50.256 1.00 92.81 215 SER A O 1
ATOM 1635 N N . PHE A 1 216 ? 26.684 9.416 -48.061 1.00 94.69 216 PHE A N 1
ATOM 1636 C CA . PHE A 1 216 ? 25.845 8.350 -47.522 1.00 94.69 216 PHE A CA 1
ATOM 1637 C C . PHE A 1 216 ? 24.938 8.929 -46.444 1.00 94.69 216 PHE A C 1
ATOM 1639 O O . PHE A 1 216 ? 25.410 9.668 -45.583 1.00 94.69 216 PHE A O 1
ATOM 1646 N N . GLN A 1 217 ? 23.657 8.568 -46.491 1.00 95.38 217 GLN A N 1
ATOM 1647 C CA . GLN A 1 217 ? 22.669 8.966 -45.493 1.00 95.38 217 GLN A CA 1
ATOM 1648 C C . GLN A 1 217 ? 22.317 7.787 -44.589 1.00 95.38 217 GLN A C 1
ATOM 1650 O O . GLN A 1 217 ? 22.175 6.654 -45.057 1.00 95.38 217 GLN A O 1
ATOM 1655 N N . PHE A 1 218 ? 22.179 8.085 -43.305 1.00 94.88 218 PHE A N 1
ATOM 1656 C CA . PHE A 1 218 ? 21.880 7.163 -42.219 1.00 94.88 218 PHE A CA 1
ATOM 1657 C C . PHE A 1 218 ? 20.783 7.755 -41.333 1.00 94.88 218 PHE A C 1
ATOM 1659 O O . PHE A 1 218 ? 20.516 8.954 -41.385 1.00 94.88 218 PHE A O 1
ATOM 1666 N N . ASP A 1 219 ? 20.175 6.926 -40.486 1.00 93.38 219 ASP A N 1
ATOM 1667 C CA . ASP A 1 219 ? 19.203 7.401 -39.495 1.00 93.38 219 ASP A CA 1
ATOM 1668 C C . ASP A 1 219 ? 19.874 8.231 -38.391 1.00 93.38 219 ASP A C 1
ATOM 1670 O O . ASP A 1 219 ? 19.230 9.084 -37.790 1.00 93.38 219 ASP A O 1
ATOM 1674 N N . HIS A 1 220 ? 21.163 7.984 -38.137 1.00 93.44 220 HIS A N 1
ATOM 1675 C CA . HIS A 1 220 ? 22.024 8.821 -37.306 1.00 93.44 220 HIS A CA 1
ATOM 1676 C C . HIS A 1 220 ? 23.508 8.506 -37.561 1.00 93.44 220 HIS A C 1
ATOM 1678 O O . HIS A 1 220 ? 23.873 7.367 -37.893 1.00 93.44 220 HIS A O 1
ATOM 1684 N N . PHE A 1 221 ? 24.366 9.504 -37.376 1.00 94.25 221 PHE A N 1
ATOM 1685 C CA . PHE A 1 221 ? 25.815 9.411 -37.464 1.00 94.25 221 PHE A CA 1
ATOM 1686 C C . PHE A 1 221 ? 26.478 9.769 -36.128 1.00 94.25 221 PHE A C 1
ATOM 1688 O O . PHE A 1 221 ? 26.408 10.901 -35.662 1.00 94.25 221 PHE A O 1
ATOM 1695 N N . PHE A 1 222 ? 27.206 8.806 -35.567 1.00 94.31 222 PHE A N 1
ATOM 1696 C CA . PHE A 1 222 ? 28.001 8.954 -34.355 1.00 94.31 222 PHE A CA 1
ATOM 1697 C C . PHE A 1 222 ? 29.487 9.193 -34.707 1.00 94.31 222 PHE A C 1
ATOM 1699 O O . PHE A 1 222 ? 30.161 8.274 -35.211 1.00 94.31 222 PHE A O 1
ATOM 1706 N N . PRO A 1 223 ? 30.026 10.401 -34.455 1.00 91.56 223 PRO A N 1
ATOM 1707 C CA . PRO A 1 223 ? 31.438 10.708 -34.673 1.00 91.56 223 PRO A CA 1
ATOM 1708 C C . PRO A 1 223 ? 32.362 9.969 -33.687 1.00 91.56 223 PRO A C 1
ATOM 1710 O O . PRO A 1 223 ? 31.915 9.310 -32.750 1.00 91.56 223 PRO A O 1
ATOM 1713 N N . GLY A 1 224 ? 33.677 10.052 -33.913 1.00 89.94 224 GLY A N 1
ATOM 1714 C CA . GLY A 1 224 ? 34.685 9.326 -33.127 1.00 89.94 224 GLY A CA 1
ATOM 1715 C C . GLY A 1 224 ? 34.790 9.739 -31.656 1.00 89.94 224 GLY A C 1
ATOM 1716 O O . GLY A 1 224 ? 35.401 9.021 -30.871 1.00 89.94 224 GLY A O 1
ATOM 1717 N N . ASP A 1 225 ? 34.216 10.877 -31.289 1.00 90.69 225 ASP A N 1
ATOM 1718 C CA . ASP A 1 225 ? 34.084 11.391 -29.927 1.00 90.69 225 ASP A CA 1
ATOM 1719 C C . ASP A 1 225 ? 32.731 11.048 -29.278 1.00 90.69 225 ASP A C 1
ATOM 1721 O O . ASP A 1 225 ? 32.530 11.356 -28.104 1.00 90.69 225 ASP A O 1
ATOM 1725 N N . ALA A 1 226 ? 31.825 10.374 -29.998 1.00 93.25 226 ALA A N 1
ATOM 1726 C CA . ALA A 1 226 ? 30.545 9.939 -29.453 1.00 93.25 226 ALA A CA 1
ATOM 1727 C C . ALA A 1 226 ? 30.719 8.851 -28.382 1.00 93.25 226 ALA A C 1
ATOM 1729 O O . ALA A 1 226 ? 31.340 7.800 -28.612 1.00 93.25 226 ALA A O 1
ATOM 1730 N N . THR A 1 227 ? 30.113 9.086 -27.220 1.00 94.62 227 THR A N 1
ATOM 1731 C CA . THR A 1 227 ? 30.187 8.189 -26.061 1.00 94.62 227 THR A CA 1
ATOM 1732 C C . THR A 1 227 ? 29.280 6.970 -26.225 1.00 94.62 227 THR A C 1
ATOM 1734 O O . THR A 1 227 ? 28.344 6.967 -27.030 1.00 94.62 227 THR A O 1
ATOM 1737 N N . GLN A 1 228 ? 29.526 5.912 -25.446 1.00 94.94 228 GLN A N 1
ATOM 1738 C CA . GLN A 1 228 ? 28.614 4.764 -25.400 1.00 94.94 228 GLN A CA 1
ATOM 1739 C C . GLN A 1 228 ? 27.218 5.161 -24.919 1.00 94.94 228 GLN A C 1
ATOM 1741 O O . GLN A 1 228 ? 26.234 4.657 -25.448 1.00 94.94 228 GLN A O 1
ATOM 1746 N N . GLU A 1 229 ? 27.129 6.099 -23.972 1.00 94.44 229 GLU A N 1
ATOM 1747 C CA . GLU A 1 229 ? 25.857 6.611 -23.458 1.00 94.44 229 GLU A CA 1
ATOM 1748 C C . GLU A 1 229 ? 25.028 7.276 -24.561 1.00 94.44 229 GLU A C 1
ATOM 1750 O O . GLU A 1 229 ? 23.842 6.990 -24.685 1.00 94.44 229 GLU A O 1
ATOM 1755 N N . GLN A 1 230 ? 25.651 8.086 -25.423 1.00 93.38 230 GLN A N 1
ATOM 1756 C CA . GLN A 1 230 ? 24.961 8.700 -26.564 1.00 93.38 230 GLN A CA 1
ATOM 1757 C C . GLN A 1 230 ? 24.434 7.651 -27.553 1.00 93.38 230 GLN A C 1
ATOM 1759 O O . GLN A 1 230 ? 23.314 7.770 -28.042 1.00 93.38 230 GLN A O 1
ATOM 1764 N N . VAL A 1 231 ? 25.204 6.590 -27.813 1.00 93.12 231 VAL A N 1
ATOM 1765 C CA . VAL A 1 231 ? 24.761 5.473 -28.669 1.00 93.12 231 VAL A CA 1
ATOM 1766 C C . VAL A 1 231 ? 23.642 4.661 -27.998 1.00 93.12 231 VAL A C 1
ATOM 1768 O O . VAL A 1 231 ? 22.719 4.178 -28.661 1.00 93.12 231 VAL A O 1
ATOM 1771 N N . PHE A 1 232 ? 23.702 4.505 -26.675 1.00 93.12 232 PHE A N 1
ATOM 1772 C CA . PHE A 1 232 ? 22.686 3.803 -25.903 1.00 93.12 232 PHE A CA 1
ATOM 1773 C C . PHE A 1 232 ? 21.373 4.588 -25.824 1.00 93.12 232 PHE A C 1
ATOM 1775 O O . PHE A 1 232 ? 20.309 3.999 -25.975 1.00 93.12 232 PHE A O 1
ATOM 1782 N N . GLU A 1 233 ? 21.416 5.909 -25.658 1.00 91.12 233 GLU A N 1
ATOM 1783 C CA . GLU A 1 233 ? 20.231 6.771 -25.562 1.00 91.12 233 GLU A CA 1
ATOM 1784 C C . GLU A 1 233 ? 19.272 6.621 -26.755 1.00 91.12 233 GLU A C 1
ATOM 1786 O O . GLU A 1 233 ? 18.052 6.602 -26.571 1.00 91.12 233 GLU A O 1
ATOM 1791 N N . ASP A 1 234 ? 19.807 6.402 -27.955 1.00 84.19 234 ASP A N 1
ATOM 1792 C CA . ASP A 1 234 ? 19.009 6.171 -29.164 1.00 84.19 234 ASP A CA 1
ATOM 1793 C C . ASP A 1 234 ? 18.488 4.730 -29.295 1.00 84.19 234 ASP A C 1
ATOM 1795 O O . ASP A 1 234 ? 17.442 4.481 -29.911 1.00 84.19 234 ASP A O 1
ATOM 1799 N N . THR A 1 235 ? 19.189 3.764 -28.696 1.00 88.25 235 THR A N 1
ATOM 1800 C CA . THR A 1 235 ? 18.844 2.333 -28.749 1.00 88.25 235 THR A CA 1
ATOM 1801 C C . THR A 1 235 ? 18.043 1.853 -27.535 1.00 88.25 235 THR A C 1
ATOM 1803 O O . THR A 1 235 ? 17.362 0.831 -27.629 1.00 88.25 235 THR A O 1
ATOM 1806 N N . LYS A 1 236 ? 18.000 2.604 -26.426 1.00 89.44 236 LYS A N 1
ATOM 1807 C CA . LYS A 1 236 ? 17.289 2.227 -25.189 1.00 89.44 236 LYS A CA 1
ATOM 1808 C C . LYS A 1 236 ? 15.799 1.987 -25.411 1.00 89.44 236 LYS A C 1
ATOM 1810 O O . LYS A 1 236 ? 15.191 1.140 -24.760 1.00 89.44 236 LYS A O 1
ATOM 1815 N N . TYR A 1 237 ? 15.196 2.713 -26.351 1.00 88.19 237 TYR A N 1
ATOM 1816 C CA . TYR A 1 237 ? 13.778 2.562 -26.654 1.00 88.19 237 TYR A CA 1
ATOM 1817 C C . TYR A 1 237 ? 13.475 1.237 -27.364 1.00 88.19 237 TYR A C 1
ATOM 1819 O O . TYR A 1 237 ? 12.437 0.631 -27.104 1.00 88.19 237 TYR A O 1
ATOM 1827 N N . LEU A 1 238 ? 14.421 0.712 -28.148 1.00 89.25 238 LEU A N 1
ATOM 1828 C CA . LEU A 1 238 ? 14.332 -0.640 -28.698 1.00 89.25 238 LEU A CA 1
ATOM 1829 C C . LEU A 1 238 ? 14.400 -1.697 -27.589 1.00 89.25 238 LEU A C 1
ATOM 1831 O O . LEU A 1 238 ? 13.664 -2.680 -27.628 1.00 89.25 238 LEU A O 1
ATOM 1835 N N . VAL A 1 239 ? 15.226 -1.485 -26.561 1.00 88.50 239 VAL A N 1
ATOM 1836 C CA . VAL A 1 239 ? 15.276 -2.379 -25.390 1.00 88.50 239 VAL A CA 1
ATOM 1837 C C . VAL A 1 239 ? 13.930 -2.386 -24.659 1.00 88.50 239 VAL A C 1
ATOM 1839 O O . VAL A 1 239 ? 13.416 -3.453 -24.323 1.00 88.50 239 VAL A O 1
ATOM 1842 N N . GLN A 1 240 ? 13.301 -1.220 -24.482 1.00 88.88 240 GLN A N 1
ATOM 1843 C CA . GLN A 1 240 ? 11.956 -1.128 -23.906 1.00 88.88 240 GLN A CA 1
ATOM 1844 C C . GLN A 1 240 ? 10.908 -1.880 -24.750 1.00 88.88 240 GLN A C 1
ATOM 1846 O O . GLN A 1 240 ? 10.092 -2.606 -24.182 1.00 88.88 240 GLN A O 1
ATOM 1851 N N . SER A 1 241 ? 10.961 -1.794 -26.085 1.00 90.12 241 SER A N 1
ATOM 1852 C CA . SER A 1 241 ? 10.102 -2.603 -26.965 1.00 90.12 241 SER A CA 1
ATOM 1853 C C . SER A 1 241 ? 10.319 -4.107 -26.765 1.00 90.12 241 SER A C 1
ATOM 1855 O O . SER A 1 241 ? 9.349 -4.868 -26.754 1.00 90.12 241 SER A O 1
ATOM 1857 N N . ALA A 1 242 ? 11.561 -4.551 -26.549 1.00 90.12 242 ALA A N 1
ATOM 1858 C CA . ALA A 1 242 ? 11.851 -5.953 -26.252 1.00 90.12 242 ALA A CA 1
ATOM 1859 C C . ALA A 1 242 ? 11.219 -6.409 -24.926 1.00 90.12 242 ALA A C 1
ATOM 1861 O O . ALA A 1 242 ? 10.590 -7.467 -24.872 1.00 90.12 242 ALA A O 1
ATOM 1862 N N . VAL A 1 243 ? 11.306 -5.581 -23.877 1.00 89.06 243 VAL A N 1
ATOM 1863 C CA . VAL A 1 243 ? 10.646 -5.828 -22.579 1.00 89.06 243 VAL A CA 1
ATOM 1864 C C . VAL A 1 243 ? 9.120 -5.879 -22.720 1.00 89.06 243 VAL A C 1
ATOM 1866 O O . VAL A 1 243 ? 8.458 -6.670 -22.046 1.00 89.06 243 VAL A O 1
ATOM 1869 N N . ASP 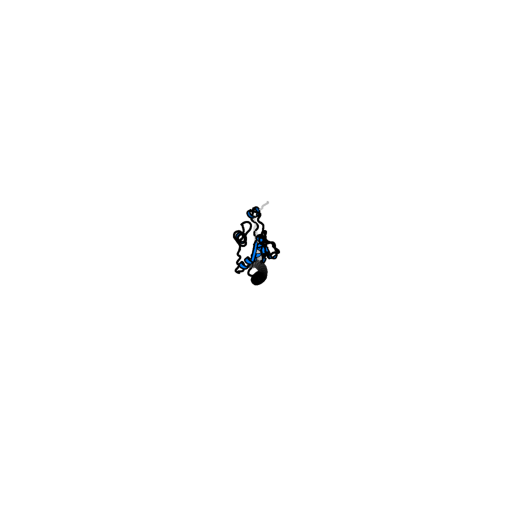A 1 244 ? 8.555 -5.089 -23.633 1.00 87.56 244 ASP A N 1
ATOM 1870 C CA . ASP A 1 244 ? 7.123 -5.090 -23.939 1.00 87.56 244 ASP A CA 1
ATOM 1871 C C . ASP A 1 244 ? 6.665 -6.291 -24.791 1.00 87.56 244 ASP A C 1
ATOM 1873 O O . ASP A 1 244 ? 5.466 -6.432 -25.044 1.00 87.56 244 ASP A O 1
ATOM 1877 N N . GLY A 1 245 ? 7.583 -7.186 -25.178 1.00 88.44 245 GLY A N 1
ATOM 1878 C CA . GLY A 1 245 ? 7.291 -8.440 -25.880 1.00 88.44 245 GLY A CA 1
ATOM 1879 C C . GLY A 1 245 ? 7.481 -8.391 -27.397 1.00 88.44 245 GLY A C 1
ATOM 1880 O O . GLY A 1 245 ? 6.984 -9.273 -28.099 1.00 88.44 245 GLY A O 1
ATOM 1881 N N . TYR A 1 246 ? 8.178 -7.379 -27.920 1.00 87.94 246 TYR A N 1
ATOM 1882 C CA . TYR A 1 246 ? 8.498 -7.273 -29.342 1.00 87.94 246 TYR A CA 1
ATOM 1883 C C . TYR A 1 246 ? 9.853 -7.907 -29.657 1.00 87.94 246 TYR A C 1
ATOM 1885 O O . TYR A 1 246 ? 10.795 -7.855 -28.871 1.00 87.94 246 TYR A O 1
ATOM 1893 N N . ASN A 1 247 ? 9.977 -8.478 -30.854 1.00 90.81 247 ASN A N 1
ATOM 1894 C CA . ASN A 1 247 ? 11.255 -8.999 -31.322 1.00 90.81 247 ASN A CA 1
ATOM 1895 C C . ASN A 1 247 ? 12.122 -7.847 -31.829 1.00 90.81 247 ASN A C 1
ATOM 1897 O O . ASN A 1 247 ? 11.775 -7.190 -32.809 1.00 90.81 247 ASN A O 1
ATOM 1901 N N . VAL A 1 248 ? 13.262 -7.645 -31.179 1.00 91.56 248 VAL A N 1
ATOM 1902 C CA . VAL A 1 248 ? 14.232 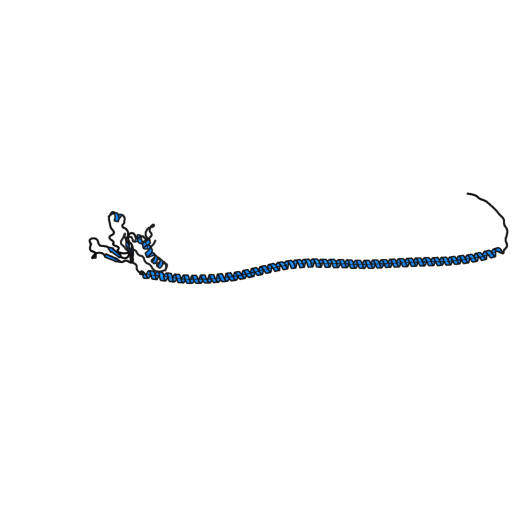-6.603 -31.516 1.00 91.56 248 VAL A CA 1
ATOM 1903 C C . VAL A 1 248 ? 15.563 -7.258 -31.845 1.00 91.56 248 VAL A C 1
ATOM 1905 O O . VAL A 1 248 ? 15.993 -8.192 -31.171 1.00 91.56 248 VAL A O 1
ATOM 1908 N N . CYS A 1 249 ? 16.216 -6.771 -32.896 1.00 92.50 249 CYS A N 1
ATOM 1909 C CA . CYS A 1 249 ? 17.537 -7.227 -33.300 1.00 92.50 249 CYS A CA 1
ATOM 1910 C C . CYS A 1 249 ? 18.443 -6.017 -33.516 1.00 92.50 249 CYS A C 1
ATOM 1912 O O . CYS A 1 249 ? 18.148 -5.161 -34.347 1.00 92.50 249 CYS A O 1
ATOM 1914 N N . ILE A 1 250 ? 19.548 -5.975 -32.774 1.00 93.00 250 ILE A N 1
ATOM 1915 C CA . ILE A 1 250 ? 20.627 -5.007 -32.954 1.00 93.00 250 ILE A CA 1
ATOM 1916 C C . ILE A 1 250 ? 21.862 -5.800 -33.365 1.00 93.00 250 ILE A C 1
ATOM 1918 O O . ILE A 1 250 ? 22.246 -6.762 -32.700 1.00 93.00 250 ILE A O 1
ATOM 1922 N N . PHE A 1 251 ? 22.479 -5.409 -34.475 1.00 93.44 251 PHE A N 1
ATOM 1923 C CA . PHE A 1 251 ? 23.711 -6.018 -34.953 1.00 93.44 251 PHE A CA 1
ATOM 1924 C C . PHE A 1 251 ? 24.699 -4.936 -35.375 1.00 93.44 251 PHE A C 1
ATOM 1926 O O . PHE A 1 251 ? 24.330 -3.921 -35.961 1.00 93.44 251 PHE A O 1
ATOM 1933 N N . ALA A 1 252 ? 25.978 -5.172 -35.098 1.00 96.06 252 ALA A N 1
ATOM 1934 C CA . ALA A 1 252 ? 27.060 -4.301 -35.528 1.00 96.06 252 ALA A CA 1
ATOM 1935 C C . ALA A 1 252 ? 27.717 -4.865 -36.793 1.00 96.06 252 ALA A C 1
ATOM 1937 O O . ALA A 1 252 ? 28.122 -6.030 -36.831 1.00 96.06 252 ALA A O 1
ATOM 1938 N N . TYR A 1 253 ? 27.872 -4.029 -37.820 1.00 97.06 253 TYR A N 1
ATOM 1939 C CA . TYR A 1 253 ? 28.504 -4.396 -39.088 1.00 97.06 253 TYR A CA 1
ATOM 1940 C C . TYR A 1 253 ? 29.762 -3.558 -39.350 1.00 97.06 253 TYR A C 1
ATOM 1942 O O . TYR A 1 253 ? 29.819 -2.377 -39.024 1.00 97.06 253 TYR A O 1
ATOM 1950 N N . GLY A 1 254 ? 30.792 -4.177 -39.934 1.00 95.44 254 GLY A N 1
ATOM 1951 C CA . GLY A 1 254 ? 32.052 -3.511 -40.271 1.00 95.44 254 GLY A CA 1
ATOM 1952 C C . GLY A 1 254 ? 33.247 -4.462 -40.315 1.00 95.44 254 GLY A C 1
ATOM 1953 O O . GLY A 1 254 ? 33.166 -5.613 -39.879 1.00 95.44 254 GLY A O 1
ATOM 1954 N N . GLN A 1 255 ? 34.383 -3.982 -40.820 1.00 94.75 255 GLN A N 1
ATOM 1955 C CA . GLN A 1 255 ? 35.629 -4.756 -40.891 1.00 94.75 255 GLN A CA 1
ATOM 1956 C C . GLN A 1 255 ? 36.239 -5.052 -39.506 1.00 94.75 255 GLN A C 1
ATOM 1958 O O . GLN A 1 255 ? 35.832 -4.497 -38.482 1.00 94.75 255 GLN A O 1
ATOM 1963 N N . THR A 1 256 ? 37.226 -5.945 -39.433 1.00 93.88 256 THR A N 1
ATOM 1964 C CA . THR A 1 256 ? 37.990 -6.177 -38.194 1.00 93.88 256 THR A CA 1
ATOM 1965 C C . THR A 1 256 ? 38.651 -4.880 -37.721 1.00 93.88 256 THR A C 1
ATOM 1967 O O . THR A 1 256 ? 39.185 -4.120 -38.525 1.00 93.88 256 THR A O 1
ATOM 1970 N N . GLY A 1 257 ? 38.569 -4.604 -36.416 1.00 91.06 257 GLY A N 1
ATOM 1971 C CA . GLY A 1 257 ? 39.095 -3.371 -35.827 1.00 91.06 257 GLY A CA 1
ATOM 1972 C C . GLY A 1 257 ? 38.218 -2.128 -36.020 1.00 91.06 257 GLY A C 1
ATOM 1973 O O . GLY A 1 257 ? 38.641 -1.052 -35.623 1.00 91.06 257 GLY A O 1
ATOM 1974 N N . SER A 1 258 ? 37.006 -2.230 -36.582 1.00 93.25 258 SER A N 1
ATOM 1975 C CA . SER A 1 258 ? 36.107 -1.072 -36.768 1.00 93.25 258 SER A CA 1
ATOM 1976 C C . SER A 1 258 ? 35.313 -0.653 -35.519 1.00 93.25 258 SER A C 1
ATOM 1978 O O . SER A 1 258 ? 34.533 0.284 -35.599 1.00 93.25 258 SER A O 1
ATOM 1980 N N . GLY A 1 259 ? 35.460 -1.349 -34.385 1.00 94.62 259 GLY A N 1
ATOM 1981 C CA . GLY A 1 259 ? 34.740 -1.024 -33.142 1.00 94.62 259 GLY A CA 1
ATOM 1982 C C . GLY A 1 259 ? 33.418 -1.772 -32.908 1.00 94.62 259 GLY A C 1
ATOM 1983 O O . GLY A 1 259 ? 32.658 -1.378 -32.030 1.00 94.62 259 GLY A O 1
ATOM 1984 N N . LYS A 1 260 ? 33.138 -2.869 -33.635 1.00 96.19 260 LYS A N 1
ATOM 1985 C CA . LYS A 1 260 ? 31.927 -3.701 -33.424 1.00 96.19 260 LYS A CA 1
ATOM 1986 C C . LYS A 1 260 ? 31.787 -4.200 -31.979 1.00 96.19 260 LYS A C 1
ATOM 1988 O O . LYS A 1 260 ? 30.773 -3.939 -31.346 1.00 96.19 260 LYS A O 1
ATOM 1993 N N . THR A 1 261 ? 32.813 -4.882 -31.462 1.00 95.06 261 THR A N 1
ATOM 1994 C CA . THR A 1 261 ? 32.828 -5.420 -30.090 1.00 95.06 261 THR A CA 1
ATOM 1995 C C . THR A 1 261 ? 32.736 -4.302 -29.056 1.00 95.06 261 THR A C 1
ATOM 1997 O O . THR A 1 261 ? 31.929 -4.392 -28.148 1.00 95.06 261 THR A O 1
ATOM 2000 N N . TYR A 1 262 ? 33.460 -3.196 -29.253 1.00 95.06 262 TYR A N 1
ATOM 2001 C CA . TYR A 1 262 ? 33.361 -2.017 -28.384 1.00 95.06 262 TYR A CA 1
ATOM 2002 C C . TYR A 1 262 ? 31.945 -1.420 -28.362 1.00 95.06 262 TYR A C 1
ATOM 2004 O O . TYR A 1 262 ? 31.440 -1.035 -27.322 1.00 95.06 262 TYR A O 1
ATOM 2012 N N . THR A 1 263 ? 31.255 -1.385 -29.502 1.00 95.69 263 THR A N 1
ATOM 2013 C CA . THR A 1 263 ? 29.883 -0.860 -29.548 1.00 95.69 263 THR A CA 1
ATOM 2014 C C . THR A 1 263 ? 28.901 -1.778 -28.819 1.00 95.69 263 THR A C 1
ATOM 2016 O O . THR A 1 263 ? 28.071 -1.294 -28.059 1.00 95.69 263 THR A O 1
ATOM 2019 N N . MET A 1 264 ? 29.001 -3.095 -29.019 1.00 94.94 264 MET A N 1
ATOM 2020 C CA . MET A 1 264 ? 28.041 -4.045 -28.445 1.00 94.94 264 MET A CA 1
ATOM 2021 C C . MET A 1 264 ? 28.339 -4.403 -26.985 1.00 94.94 264 MET A C 1
ATOM 2023 O O . MET A 1 264 ? 27.419 -4.423 -26.182 1.00 94.94 264 MET A O 1
ATOM 2027 N N . GLU A 1 265 ? 29.594 -4.679 -26.635 1.00 94.44 265 GLU A N 1
ATOM 2028 C CA . GLU A 1 265 ? 30.013 -5.129 -25.295 1.00 94.44 265 GLU A CA 1
ATOM 2029 C C . GLU A 1 265 ? 30.674 -4.008 -24.484 1.00 94.44 265 GLU A C 1
ATOM 2031 O O . GLU A 1 265 ? 30.535 -3.964 -23.265 1.00 94.44 265 GLU A O 1
ATOM 2036 N N . GLY A 1 266 ? 31.347 -3.071 -25.156 1.00 94.25 266 GLY A N 1
ATOM 2037 C CA . GLY A 1 266 ? 32.070 -1.985 -24.497 1.00 94.25 266 GLY A CA 1
ATOM 2038 C C . GLY A 1 266 ? 33.271 -2.476 -23.701 1.00 94.25 266 GLY A C 1
ATOM 2039 O O . GLY A 1 266 ? 33.959 -3.429 -24.075 1.00 94.25 266 GLY A O 1
ATOM 2040 N N . THR A 1 267 ? 33.547 -1.775 -22.612 1.00 93.56 267 THR A N 1
ATOM 2041 C CA . THR A 1 267 ? 34.573 -2.098 -21.622 1.00 93.56 267 THR A CA 1
ATOM 2042 C C . THR A 1 267 ? 33.957 -2.053 -20.224 1.00 93.56 267 THR A C 1
ATOM 2044 O O . THR A 1 267 ? 32.831 -1.597 -20.054 1.00 93.56 267 THR A O 1
ATOM 2047 N N . GLY A 1 268 ? 34.690 -2.500 -19.199 1.00 91.50 268 GLY A N 1
ATOM 2048 C CA . GLY A 1 268 ? 34.190 -2.440 -17.820 1.00 91.50 268 GLY A CA 1
ATOM 2049 C C . GLY A 1 268 ? 33.933 -1.015 -17.306 1.00 91.50 268 GLY A C 1
ATOM 2050 O O . GLY A 1 268 ? 33.094 -0.839 -16.431 1.00 91.50 268 GLY A O 1
ATOM 2051 N N . GLU A 1 269 ? 34.637 -0.015 -17.844 1.00 92.69 269 GLU A N 1
ATOM 2052 C CA . GLU A 1 269 ? 34.471 1.400 -17.478 1.00 92.69 269 GLU A CA 1
ATOM 2053 C C . GLU A 1 269 ? 33.497 2.142 -18.408 1.00 92.69 269 GLU A C 1
ATOM 2055 O O . GLU A 1 269 ? 32.908 3.138 -18.000 1.00 92.69 269 GLU A O 1
ATOM 2060 N N . ASP A 1 270 ? 33.312 1.648 -19.637 1.00 92.06 270 ASP A N 1
ATOM 2061 C CA . ASP A 1 270 ? 32.472 2.255 -20.677 1.00 92.06 270 ASP A CA 1
ATOM 2062 C C . ASP A 1 270 ? 31.611 1.168 -21.357 1.00 92.06 270 ASP A C 1
ATOM 2064 O O . ASP A 1 270 ? 32.041 0.578 -22.359 1.00 92.06 270 ASP A O 1
ATOM 2068 N N . PRO A 1 271 ? 30.455 0.808 -20.766 1.00 94.50 271 PRO A N 1
ATOM 2069 C CA . PRO A 1 271 ? 29.664 -0.356 -21.161 1.00 94.50 271 PRO A CA 1
ATOM 2070 C C . PRO A 1 271 ? 29.053 -0.262 -22.567 1.00 94.50 271 PRO A C 1
ATOM 2072 O O . PRO A 1 271 ? 28.761 0.805 -23.101 1.00 94.50 271 PRO A O 1
ATOM 2075 N N . GLY A 1 272 ? 28.879 -1.430 -23.186 1.00 92.50 272 GLY A N 1
ATOM 2076 C CA . GLY A 1 272 ? 28.249 -1.643 -24.488 1.00 92.50 272 GLY A CA 1
ATOM 2077 C C . GLY A 1 272 ? 26.738 -1.435 -24.522 1.00 92.50 272 GLY A C 1
ATOM 2078 O O . GLY A 1 272 ? 26.086 -1.331 -23.493 1.00 92.50 272 GLY A O 1
ATOM 2079 N N . VAL A 1 273 ? 26.159 -1.503 -25.722 1.00 91.88 273 VAL A N 1
ATOM 2080 C CA . VAL A 1 273 ? 24.694 -1.556 -25.906 1.00 91.88 273 VAL A CA 1
ATOM 2081 C C . VAL A 1 273 ? 24.060 -2.801 -25.251 1.00 91.88 273 VAL A C 1
ATOM 2083 O O . VAL A 1 273 ? 22.894 -2.760 -24.871 1.00 91.88 273 VAL A O 1
ATOM 2086 N N . ASN A 1 274 ? 24.808 -3.902 -25.106 1.00 86.25 274 ASN A N 1
ATOM 2087 C CA . ASN A 1 274 ? 24.336 -5.157 -24.503 1.00 86.25 274 ASN A CA 1
ATOM 2088 C C . ASN A 1 274 ? 24.749 -5.346 -23.028 1.00 86.25 274 ASN A C 1
ATOM 2090 O O . ASN A 1 274 ? 24.554 -6.445 -22.502 1.00 86.25 274 ASN A O 1
ATOM 2094 N N . ALA A 1 275 ? 25.390 -4.353 -22.409 1.00 72.31 275 ALA A N 1
ATOM 2095 C CA . ALA A 1 275 ? 25.975 -4.470 -21.071 1.00 72.31 275 ALA A CA 1
ATOM 2096 C C . ALA A 1 275 ? 25.004 -4.081 -19.945 1.00 72.31 275 ALA A C 1
ATOM 2098 O O . ALA A 1 275 ? 24.074 -3.281 -20.194 1.00 72.31 275 ALA A O 1
#

Foldseek 3Di:
DDDDDDDDDDDDDDDDPVVVVVVVVVVVVVVVVVVVVVVVVVVVVVVVVVVVVVVVVVVVVVVVVVVVVVVVVVVVVVVVVVVVVVVVVVVVVVVVVVVVVVVVVVVVVVVVVVVVVVVVVVVVVVVVVVVVVVVVVVVVVVVVVVVVVVVVVVVCLVVLVVVVVVLPPDFFEAEFADDDPVCVVVVHDDQWDDPDQFKIWGADPPDDDPVRIDIDGGSGYHYNPRALVNVLVVCVSLVVNVVVPDDGDDADDDDPPRCRCCQAQNDPVGGHNPD

Sequence (275 aa):
GPSGGEGQGGGGGASSEELEGARKEARKAQAEAKKAREEAELAAKKAARAEAAARESEQATASRAGAERDASAAKLRERDAKIESLAAELQEALDSVGQLEGDLAASQEAAAELDELREMKADIERKEKQHAAIISKQGAQINELEALYKEEQVLRKRYFNQMEDMKGKIRVYCRTRPLSSSEQERGDKMELLTPDEFTVEFLPAGKTEAKDKKSFQFDHFFPGDATQEQVFEDTKYLVQSAVDGYNVCIFAYGQTGSGKTYTMEGTGEDPGVNA

Secondary structure (DSSP, 8-state):
---------------TTHHHHHHHHHHHHHHHHHHHHHHHHHHHHHHHHHHHHHHHHHHHHHHHHHHHHHHHHHHHHHHHHHHHHHHHHHHHHHHHHHHHHHHHHHHHHHHHHHHHHHHHHHHHHHHHHHHHHHHHHHHHHHHHHHHHHHHHHHHHHHHHHHHHHHT-SS--EEEPPPPPHHHHHTT----EE-SSSSEEEE--TT--SGGG-EEEE-SEEE-TT--HHHHHHHHHHHHHHHHTT---------STTSSHHHHHTB-SSSB-TT-

pLDDT: mean 86.15, std 14.69, range [30.98, 97.62]

Organism: NCBI:txid676789